Protein AF-A0A932PDM0-F1 (afdb_monomer_lite)

Secondary structure (DSSP, 8-state):
-------------------------------------HHHHHHHHTHHHH-TTS---SSS--S-------HHHHHHHHHHH-STTSTTSS-THHHHHHHHHHIIIIISHHHHHHHSPPP-------HHHHHHHHHHHHHHHSPPP---S--SEEEEEESSSS--GGGEEEEEEESS-----TTS-SSTTTS-SS--EEEEE-----SSSS--------S--

Sequence (221 aa):
MQTVRLSESVVLPWMRAATCIAVVLSSSAAAGADERTGEQIYRQMCASCHGPAGEGTEENHPDALAGDKSVAQLAEAIAETMPEDDPGTCTGDDAERVAAYIYDAFYSPAAQARNKPPRIELSRLTVRQYQNAVVDLIGSFSQPGQWGDERGLHGEYYDSRRTRRDQRVMERIDATVDFDYEAASPDPEKIGTDEFSASWEGSILAPDTGDYEFILETKNG

Foldseek 3Di:
DDDDDDDDDDDDDDDDDDDDDDPDPPPPPDPPPPDDALLRLCVVFPCVAQNSQSCGDPPHGNHRQEDDDDLVRQLVCCCACPDVVDHNPCHDPSSSRNSVCNCCRDHPPVNVCVVPPPDPDDDPDDPVRVVVVVCVVVVVVDDPPDDDPDAAWWKWKFQAQDPDPVRTQDIDGDNDDDDDQPQHDPDNVGHPSPHMDMDTDDDDDDPDDDDDDDDDDDPDD

Structure (mmCIF, N/CA/C/O backbone):
data_AF-A0A932PDM0-F1
#
_entry.id   AF-A0A932PDM0-F1
#
loop_
_atom_site.group_PDB
_atom_site.id
_atom_site.type_symbol
_atom_site.label_atom_id
_atom_site.label_alt_id
_atom_site.label_comp_id
_atom_site.label_asym_id
_atom_site.label_entity_id
_atom_site.label_seq_id
_atom_site.pdbx_PDB_ins_code
_atom_site.Cartn_x
_atom_site.Cartn_y
_atom_site.Cartn_z
_atom_site.occupancy
_atom_site.B_iso_or_equiv
_atom_site.auth_seq_id
_atom_site.auth_comp_id
_atom_site.auth_asym_id
_atom_site.auth_atom_id
_atom_site.pdbx_PDB_model_num
ATOM 1 N N . MET A 1 1 ? -100.277 7.123 -19.559 1.00 39.69 1 MET A N 1
ATOM 2 C CA . MET A 1 1 ? -101.409 6.208 -19.801 1.00 39.69 1 MET A CA 1
ATOM 3 C C . MET A 1 1 ? -100.883 4.808 -19.569 1.00 39.69 1 MET A C 1
ATOM 5 O O . MET A 1 1 ? -99.943 4.469 -20.270 1.00 39.69 1 MET A O 1
ATOM 9 N N . GLN A 1 2 ? -101.456 4.074 -18.597 1.00 45.12 2 GLN A N 1
ATOM 10 C CA . GLN A 1 2 ? -101.173 2.655 -18.288 1.00 45.12 2 GLN A CA 1
ATOM 11 C C . GLN A 1 2 ? -99.720 2.374 -17.835 1.00 45.12 2 GLN A C 1
ATOM 13 O O . GLN A 1 2 ? -98.805 3.090 -18.201 1.00 45.12 2 GLN A O 1
ATOM 18 N N . THR A 1 3 ? -99.376 1.463 -16.932 1.00 43.03 3 THR A N 1
ATOM 19 C CA . THR A 1 3 ? -99.838 0.131 -16.486 1.00 43.03 3 THR A CA 1
ATOM 20 C C . THR A 1 3 ? -98.877 -0.215 -15.316 1.00 43.03 3 THR A C 1
ATOM 22 O O . THR A 1 3 ? -97.790 0.348 -15.274 1.00 43.03 3 THR A O 1
ATOM 25 N N . VAL A 1 4 ? -99.051 -1.118 -14.354 1.00 43.09 4 VAL A N 1
ATOM 26 C CA . VAL A 1 4 ? -100.039 -2.125 -13.950 1.00 43.09 4 VAL A CA 1
ATOM 27 C C . VAL A 1 4 ? -99.547 -2.630 -12.576 1.00 43.09 4 VAL A C 1
ATOM 29 O O . VAL A 1 4 ? -98.347 -2.640 -12.309 1.00 43.09 4 VAL A O 1
ATOM 32 N N . ARG A 1 5 ? -100.483 -3.027 -11.706 1.00 60.66 5 ARG A N 1
ATOM 33 C CA . ARG A 1 5 ? -100.258 -3.732 -10.427 1.00 60.66 5 ARG A CA 1
ATOM 34 C C . ARG A 1 5 ? -99.902 -5.206 -10.644 1.00 60.66 5 ARG A C 1
ATOM 36 O O . ARG A 1 5 ? -100.541 -5.803 -11.498 1.00 60.66 5 ARG A O 1
ATOM 43 N N . LEU A 1 6 ? -99.103 -5.799 -9.747 1.00 47.16 6 LEU A N 1
ATOM 44 C CA . LEU A 1 6 ? -99.192 -7.200 -9.266 1.00 47.16 6 LEU A CA 1
ATOM 45 C C . LEU A 1 6 ? -98.614 -7.248 -7.824 1.00 47.16 6 LEU A C 1
ATOM 47 O O . LEU A 1 6 ? -97.505 -6.767 -7.615 1.00 47.16 6 LEU A O 1
ATOM 51 N N . SER A 1 7 ? -99.443 -7.431 -6.781 1.00 48.62 7 SER A N 1
ATOM 52 C CA . SER A 1 7 ? -99.746 -8.682 -6.027 1.00 48.62 7 SER A CA 1
ATOM 53 C C . SER A 1 7 ? -98.533 -9.255 -5.266 1.00 48.62 7 SER A C 1
ATOM 55 O O . SER A 1 7 ? -97.623 -9.792 -5.882 1.00 48.62 7 SER A O 1
ATOM 57 N N . GLU A 1 8 ? -98.376 -8.943 -3.974 1.00 59.06 8 GLU A N 1
ATOM 58 C CA . GLU A 1 8 ? -98.807 -9.736 -2.795 1.00 59.06 8 GLU A CA 1
ATOM 59 C C . GLU A 1 8 ? -98.076 -11.074 -2.601 1.00 59.06 8 GLU A C 1
ATOM 61 O O . GLU A 1 8 ? -98.255 -11.987 -3.396 1.00 59.06 8 GLU A O 1
ATOM 66 N N . SER A 1 9 ? -97.392 -11.228 -1.456 1.00 51.06 9 SER A N 1
ATOM 67 C CA . SER A 1 9 ? -97.513 -12.443 -0.633 1.00 51.06 9 SER A CA 1
ATOM 68 C C . SER A 1 9 ? -96.850 -12.301 0.747 1.00 51.06 9 SER A C 1
ATOM 70 O O . SER A 1 9 ? -95.630 -12.275 0.868 1.00 51.06 9 SER A O 1
ATOM 72 N N . VAL A 1 10 ? -97.724 -12.231 1.756 1.00 48.25 10 VAL A N 1
ATOM 73 C CA . VAL A 1 10 ? -97.743 -12.986 3.026 1.00 48.25 10 VAL A CA 1
ATOM 74 C C . VAL A 1 10 ? -96.485 -13.001 3.910 1.00 48.25 10 VAL A C 1
ATOM 76 O O . VAL A 1 10 ? -95.472 -13.631 3.631 1.00 48.25 10 VAL A O 1
ATOM 79 N N . VAL A 1 11 ? -96.663 -12.380 5.075 1.00 56.53 11 VAL A N 1
ATOM 80 C CA . VAL A 1 11 ? -95.814 -12.400 6.272 1.00 56.53 11 VAL A CA 1
ATOM 81 C C . VAL A 1 11 ? -96.383 -13.428 7.249 1.00 56.53 11 VAL A C 1
ATOM 83 O O . VAL A 1 11 ? -97.605 -13.481 7.343 1.00 56.53 11 VAL A O 1
ATOM 86 N N . LEU A 1 12 ? -95.540 -14.167 7.987 1.00 44.50 12 LEU A N 1
ATOM 87 C CA . LEU A 1 12 ? -95.721 -14.704 9.364 1.00 44.50 12 LEU A CA 1
ATOM 88 C C . LEU A 1 12 ? -94.672 -15.832 9.609 1.00 44.50 12 LEU A C 1
ATOM 90 O O . LEU A 1 12 ? -94.097 -16.336 8.650 1.00 44.50 12 LEU A O 1
ATOM 94 N N . PRO A 1 13 ? -94.430 -16.296 10.851 1.00 71.69 13 PRO A N 1
ATOM 95 C CA . PRO A 1 13 ? -93.664 -15.659 11.934 1.00 71.69 13 PRO A CA 1
ATOM 96 C C . PRO A 1 13 ? -92.686 -16.684 12.583 1.00 71.69 13 PRO A C 1
ATOM 98 O O . PRO A 1 13 ? -92.569 -17.789 12.080 1.00 71.69 13 PRO A O 1
ATOM 101 N N . TRP A 1 14 ? -92.010 -16.349 13.697 1.00 41.34 14 TRP A N 1
ATOM 102 C CA . TRP A 1 14 ? -91.594 -17.240 14.822 1.00 41.34 14 TRP A CA 1
ATOM 103 C C . TRP A 1 14 ? -90.444 -16.576 15.607 1.00 41.34 14 TRP A C 1
ATOM 105 O O . TRP A 1 14 ? -89.433 -16.194 15.040 1.00 41.34 14 TRP A O 1
ATOM 115 N N . MET A 1 15 ? -90.664 -16.149 16.854 1.00 45.47 15 MET A N 1
ATOM 116 C CA . MET A 1 15 ? -90.471 -16.892 18.115 1.00 45.47 15 MET A CA 1
ATOM 117 C C . MET A 1 15 ? -89.005 -17.167 18.526 1.00 45.47 15 MET A C 1
ATOM 119 O O . MET A 1 15 ? -88.361 -18.056 17.990 1.00 45.47 15 MET A O 1
ATOM 123 N N . ARG A 1 16 ? -88.646 -16.531 19.659 1.00 50.78 16 ARG A N 1
ATOM 124 C CA . ARG A 1 16 ? -87.901 -17.040 20.837 1.00 50.78 16 ARG A CA 1
ATOM 125 C C . ARG A 1 16 ? -86.393 -16.780 21.009 1.00 50.78 16 ARG A C 1
ATOM 127 O O . ARG A 1 16 ? -85.586 -16.958 20.114 1.00 50.78 16 ARG A O 1
ATOM 134 N N . ALA A 1 17 ? -86.111 -16.563 22.303 1.00 47.41 17 ALA A N 1
ATOM 135 C CA . ALA A 1 17 ? -84.908 -16.857 23.085 1.00 47.41 17 ALA A CA 1
ATOM 136 C C . ALA A 1 17 ? -83.842 -15.753 23.185 1.00 47.41 17 ALA A C 1
ATOM 138 O O . ALA A 1 17 ? -82.935 -15.639 22.372 1.00 47.41 17 ALA A O 1
ATOM 139 N N . ALA A 1 18 ? -83.931 -14.986 24.276 1.00 56.03 18 ALA A N 1
ATOM 140 C CA . ALA A 1 18 ? -82.819 -14.216 24.810 1.00 56.03 18 ALA A CA 1
ATOM 141 C C . ALA A 1 18 ? -81.873 -15.170 25.559 1.00 56.03 18 ALA A C 1
ATOM 143 O O . ALA A 1 18 ? -82.211 -15.678 26.629 1.00 56.03 18 ALA A O 1
ATOM 144 N N . THR A 1 19 ? -80.702 -15.426 24.982 1.00 48.88 19 THR A N 1
ATOM 145 C CA . THR A 1 19 ? -79.603 -16.157 25.619 1.00 48.88 19 THR A CA 1
ATOM 146 C C . THR A 1 19 ? -78.539 -15.141 26.021 1.00 48.88 19 THR A C 1
ATOM 148 O O . THR A 1 19 ? -77.859 -14.576 25.168 1.00 48.88 19 THR A O 1
ATOM 151 N N . CYS A 1 20 ? -78.408 -14.875 27.321 1.00 46.25 20 CYS A N 1
ATOM 152 C CA . CYS A 1 20 ? -77.308 -14.080 27.860 1.00 46.25 20 CYS A CA 1
ATOM 153 C C . CYS A 1 20 ? -76.015 -14.903 27.777 1.00 46.25 20 CYS A C 1
ATOM 155 O O . CYS A 1 20 ? -75.798 -15.809 28.580 1.00 46.25 20 CYS A O 1
ATOM 157 N N . ILE A 1 21 ? -75.166 -14.598 26.797 1.00 56.22 21 ILE A N 1
ATOM 158 C CA . ILE A 1 21 ? -73.804 -15.129 26.705 1.00 56.22 21 ILE A CA 1
ATOM 159 C C . ILE A 1 21 ? -72.944 -14.333 27.692 1.00 56.22 21 ILE A C 1
ATOM 161 O O . ILE A 1 21 ? -72.613 -13.175 27.450 1.00 56.22 21 ILE A O 1
ATOM 165 N N . ALA A 1 22 ? -72.608 -14.945 28.827 1.00 54.81 22 ALA A N 1
ATOM 166 C CA . ALA A 1 22 ? -71.586 -14.427 29.725 1.00 54.81 22 ALA A CA 1
ATOM 167 C C . ALA A 1 22 ? -70.212 -14.650 29.074 1.00 54.81 22 ALA A C 1
ATOM 169 O O . ALA A 1 22 ? -69.710 -15.772 29.024 1.00 54.81 22 ALA A O 1
ATOM 170 N N . VAL A 1 23 ? -69.625 -13.581 28.538 1.00 53.84 23 VAL A N 1
ATOM 171 C CA . VAL A 1 23 ? -68.245 -13.576 28.046 1.00 53.84 23 VAL A CA 1
ATOM 172 C C . VAL A 1 23 ? -67.322 -13.622 29.262 1.00 53.84 23 VAL A C 1
ATOM 174 O O . VAL A 1 23 ? -67.145 -12.626 29.960 1.00 53.84 23 VAL A O 1
ATOM 177 N N . VAL A 1 24 ? -66.750 -14.793 29.537 1.00 55.72 24 VAL A N 1
ATOM 178 C CA . VAL A 1 24 ? -65.643 -14.925 30.486 1.00 55.72 24 VAL A CA 1
ATOM 179 C C . VAL A 1 24 ? -64.398 -14.383 29.788 1.00 55.72 24 VAL A C 1
ATOM 181 O O . VAL A 1 24 ? -63.802 -15.048 28.944 1.00 55.72 24 VAL A O 1
ATOM 184 N N . LEU A 1 25 ? -64.034 -13.140 30.102 1.00 52.06 25 LEU A N 1
ATOM 185 C CA . LEU A 1 25 ? -62.733 -12.571 29.764 1.00 52.06 25 LEU A CA 1
ATOM 186 C C . LEU A 1 25 ? -61.674 -13.281 30.615 1.00 52.06 25 LEU A C 1
ATOM 188 O O . LEU A 1 25 ? -61.388 -12.883 31.742 1.00 52.06 25 LEU A O 1
ATOM 192 N N . SER A 1 26 ? -61.111 -14.363 30.082 1.00 52.16 26 SER A N 1
ATOM 193 C CA . SER A 1 26 ? -59.860 -14.924 30.585 1.00 52.16 26 SER A CA 1
ATOM 194 C C . SER A 1 26 ? -58.732 -13.946 30.268 1.00 52.16 26 SER A C 1
ATOM 196 O O . SER A 1 26 ? -58.117 -14.001 29.207 1.00 52.16 26 SER A O 1
ATOM 198 N N . SER A 1 27 ? -58.473 -13.030 31.198 1.00 51.25 27 SER A N 1
ATOM 199 C CA . SER A 1 27 ? -57.242 -12.248 31.225 1.00 51.25 27 SER A CA 1
ATOM 200 C C . SER A 1 27 ? -56.084 -13.177 31.577 1.00 51.25 27 SER A C 1
ATOM 202 O O . SER A 1 27 ? -55.748 -13.361 32.745 1.00 51.25 27 SER A O 1
ATOM 204 N N . SER A 1 28 ? -55.464 -13.774 30.562 1.00 53.00 28 SER A N 1
ATOM 205 C CA . SER A 1 28 ? -54.098 -14.275 30.680 1.00 53.00 28 SER A CA 1
ATOM 206 C C . SER A 1 28 ? -53.177 -13.065 30.796 1.00 53.00 28 SER A C 1
ATOM 208 O O . SER A 1 28 ? -52.685 -12.542 29.800 1.00 53.00 28 SER A O 1
ATOM 210 N N . ALA A 1 29 ? -52.980 -12.585 32.024 1.00 48.09 29 ALA A N 1
ATOM 211 C CA . ALA A 1 29 ? -51.849 -11.733 32.338 1.00 48.09 29 ALA A CA 1
ATOM 212 C C . ALA A 1 29 ? -50.588 -12.578 32.124 1.00 48.09 29 ALA A C 1
ATOM 214 O O . ALA A 1 29 ? -50.249 -13.427 32.948 1.00 48.09 29 ALA A O 1
ATOM 215 N N . ALA A 1 30 ? -49.942 -12.400 30.973 1.00 47.59 30 ALA A N 1
ATOM 216 C CA . ALA A 1 30 ? -48.573 -12.840 30.791 1.00 47.59 30 ALA A CA 1
ATOM 217 C C . ALA A 1 30 ? -47.737 -12.145 31.870 1.00 47.59 30 ALA A C 1
ATOM 219 O O . ALA A 1 30 ? -47.734 -10.917 31.968 1.00 47.59 30 ALA A O 1
ATOM 220 N N . ALA A 1 31 ? -47.081 -12.939 32.709 1.00 44.72 31 ALA A N 1
ATOM 221 C CA . ALA A 1 31 ? -46.091 -12.469 33.658 1.00 44.72 31 ALA A CA 1
ATOM 222 C C . ALA A 1 31 ? -44.857 -11.979 32.884 1.00 44.72 31 ALA A C 1
ATOM 224 O O . ALA A 1 31 ? -43.869 -12.688 32.765 1.00 44.72 31 ALA A O 1
ATOM 225 N N . GLY A 1 32 ? -44.938 -10.782 32.306 1.00 46.62 32 GLY A N 1
ATOM 226 C CA . GLY A 1 32 ? -43.770 -9.995 31.935 1.00 46.62 32 GLY A CA 1
ATOM 227 C C . GLY A 1 32 ? -43.372 -9.174 33.151 1.00 46.62 32 GLY A C 1
ATOM 228 O O . GLY A 1 32 ? -43.779 -8.021 33.274 1.00 46.62 32 GLY A O 1
ATOM 229 N N . ALA A 1 33 ? -42.672 -9.792 34.100 1.00 49.34 33 ALA A N 1
ATOM 230 C CA . ALA A 1 33 ? -41.973 -9.033 35.124 1.00 49.34 33 ALA A CA 1
ATOM 231 C C . ALA A 1 33 ? -40.788 -8.347 34.433 1.00 49.34 33 ALA A C 1
ATOM 233 O O . ALA A 1 33 ? -39.808 -9.012 34.135 1.00 49.34 33 ALA A O 1
ATOM 234 N N . ASP A 1 34 ? -40.967 -7.067 34.098 1.00 58.88 34 ASP A N 1
ATOM 235 C CA . ASP A 1 34 ? -39.943 -6.050 33.805 1.00 58.88 34 ASP A CA 1
ATOM 236 C C . ASP A 1 34 ? -38.547 -6.600 33.446 1.00 58.88 34 ASP A C 1
ATOM 238 O O . ASP A 1 34 ? -37.601 -6.561 34.234 1.00 58.88 34 ASP A O 1
ATOM 242 N N . GLU A 1 35 ? -38.437 -7.190 32.257 1.00 76.81 35 GLU A N 1
ATOM 243 C CA . GLU A 1 35 ? -37.218 -7.850 31.800 1.00 76.81 35 GLU A CA 1
ATOM 244 C C . GLU A 1 35 ? -36.267 -6.778 31.250 1.00 76.81 35 GLU A C 1
ATOM 246 O O . GLU A 1 35 ? -36.399 -6.310 30.116 1.00 76.81 35 GLU A O 1
ATOM 251 N N . ARG A 1 36 ? -35.356 -6.308 32.107 1.00 88.81 36 ARG A N 1
ATOM 252 C CA . ARG A 1 36 ? -34.414 -5.227 31.786 1.00 88.81 36 ARG A CA 1
ATOM 253 C C . ARG A 1 36 ? -33.527 -5.621 30.604 1.00 88.81 36 ARG A C 1
ATOM 255 O O . ARG A 1 36 ? -33.008 -6.734 30.536 1.00 88.81 36 ARG A O 1
ATOM 262 N N . THR A 1 37 ? -33.298 -4.690 29.682 1.00 95.88 37 THR A N 1
ATOM 263 C CA . THR A 1 37 ? -32.343 -4.906 28.586 1.00 95.88 37 THR A CA 1
ATOM 264 C C . THR A 1 37 ? -30.904 -4.890 29.108 1.00 95.88 37 THR A C 1
ATOM 266 O O . THR A 1 37 ? -30.609 -4.262 30.125 1.00 95.88 37 THR A O 1
ATOM 269 N N . GLY A 1 38 ? -29.971 -5.510 28.377 1.00 95.69 38 GLY A N 1
ATOM 270 C CA . GLY A 1 38 ? -28.545 -5.478 28.728 1.00 95.69 38 GLY A CA 1
ATOM 271 C C . GLY A 1 38 ? -27.983 -4.058 28.860 1.00 95.69 38 GLY A C 1
ATOM 272 O O . GLY A 1 38 ? -27.219 -3.775 29.776 1.00 95.69 38 GLY A O 1
ATOM 273 N N . GLU A 1 39 ? -28.433 -3.134 28.008 1.00 96.75 39 GLU A N 1
ATOM 274 C CA . GLU A 1 39 ? -28.067 -1.717 28.100 1.00 96.75 39 GLU A CA 1
ATOM 275 C C . GLU A 1 39 ? -28.596 -1.059 29.384 1.00 96.75 39 GLU A C 1
ATOM 277 O O . GLU A 1 39 ? -27.889 -0.281 30.026 1.00 96.75 39 GLU A O 1
ATOM 282 N N . GLN A 1 40 ? -29.836 -1.363 29.780 1.00 96.50 40 GLN A N 1
ATOM 283 C CA . GLN A 1 40 ? -30.416 -0.841 31.019 1.00 96.50 40 GLN A CA 1
ATOM 284 C C . GLN A 1 40 ? -29.670 -1.368 32.245 1.00 96.50 40 GLN A C 1
ATOM 286 O O . GLN A 1 40 ? -29.362 -0.580 33.138 1.00 96.50 40 GLN A O 1
ATOM 291 N N . ILE A 1 41 ? -29.341 -2.663 32.261 1.00 95.69 41 ILE A N 1
ATOM 292 C CA . ILE A 1 41 ? -28.537 -3.286 33.319 1.00 95.69 41 ILE A CA 1
ATOM 293 C C . ILE A 1 41 ? -27.164 -2.607 33.387 1.00 95.69 41 ILE A C 1
ATOM 295 O O . ILE A 1 41 ? -26.767 -2.141 34.454 1.00 95.69 41 ILE A O 1
ATOM 299 N N . TYR A 1 42 ? -26.487 -2.437 32.246 1.00 96.56 42 TYR A N 1
ATOM 300 C CA . TYR A 1 42 ? -25.181 -1.780 32.183 1.00 96.56 42 TYR A CA 1
ATOM 301 C C . TYR A 1 42 ? -25.213 -0.356 32.751 1.00 96.56 42 TYR A C 1
ATOM 303 O O . TYR A 1 42 ? -24.391 0.008 33.591 1.00 96.56 42 TYR A O 1
ATOM 311 N N . ARG A 1 43 ? -26.188 0.459 32.331 1.00 95.75 43 ARG A N 1
ATOM 312 C CA . ARG A 1 43 ? -26.329 1.846 32.805 1.00 95.75 43 ARG A CA 1
ATOM 313 C C . ARG A 1 43 ? -26.627 1.935 34.302 1.00 95.75 43 ARG A C 1
ATOM 315 O O . ARG A 1 43 ? -26.219 2.906 34.927 1.00 95.75 43 ARG A O 1
ATOM 322 N N . GLN A 1 44 ? -27.354 0.964 34.854 1.00 93.44 44 GLN A N 1
ATOM 323 C CA . GLN A 1 44 ? -27.746 0.956 36.265 1.00 93.44 44 GLN A CA 1
ATOM 324 C C . GLN A 1 44 ? -26.649 0.413 37.185 1.00 93.44 44 GLN A C 1
ATOM 326 O O . GLN A 1 44 ? -26.528 0.896 38.305 1.00 93.44 44 GLN A O 1
ATOM 331 N N . MET A 1 45 ? -25.887 -0.589 36.734 1.00 92.62 45 MET A N 1
ATOM 332 C CA . MET A 1 45 ? -25.015 -1.385 37.609 1.00 92.62 45 MET A CA 1
ATOM 333 C C . MET A 1 45 ? -23.525 -1.325 37.249 1.00 92.62 45 MET A C 1
ATOM 335 O O . MET A 1 45 ? -22.700 -1.675 38.084 1.00 92.62 45 MET A O 1
ATOM 339 N N . CYS A 1 46 ? -23.159 -0.914 36.031 1.00 94.06 46 CYS A N 1
ATOM 340 C CA . CYS A 1 46 ? -21.781 -1.040 35.529 1.00 94.06 46 CYS A CA 1
ATOM 341 C C . CYS A 1 46 ? -21.147 0.307 35.147 1.00 94.06 46 CYS A C 1
ATOM 343 O O . CYS A 1 46 ? -19.959 0.533 35.380 1.00 94.06 46 CYS A O 1
ATOM 345 N N . ALA A 1 47 ? -21.930 1.209 34.550 1.00 94.31 47 ALA A N 1
ATOM 346 C CA . ALA A 1 47 ? -21.424 2.422 33.905 1.00 94.31 47 ALA A CA 1
ATOM 347 C C . ALA A 1 47 ? -20.744 3.417 34.861 1.00 94.31 47 ALA A C 1
ATOM 349 O O . ALA A 1 47 ? -19.900 4.193 34.417 1.00 94.31 47 ALA A O 1
ATOM 350 N N . SER A 1 48 ? -21.077 3.404 36.156 1.00 91.88 48 SER A N 1
ATOM 351 C CA . SER A 1 48 ? -20.433 4.269 37.155 1.00 91.88 48 SER A CA 1
ATOM 352 C C . SER A 1 48 ? -18.951 3.952 37.343 1.00 91.88 48 SER A C 1
ATOM 354 O O . SER A 1 48 ? -18.172 4.860 37.609 1.00 91.88 48 SER A O 1
ATOM 356 N N . CYS A 1 49 ? -18.563 2.683 37.184 1.00 92.62 49 CYS A N 1
ATOM 357 C CA . CYS A 1 49 ? -17.189 2.223 37.372 1.00 92.62 49 CYS A CA 1
ATOM 358 C C . CYS A 1 49 ? -16.452 2.042 36.037 1.00 92.62 49 CYS A C 1
ATOM 360 O O . CYS A 1 49 ? -15.274 2.378 35.941 1.00 92.62 49 CYS A O 1
ATOM 362 N N . HIS A 1 50 ? -17.142 1.566 34.994 1.00 93.81 50 HIS A N 1
ATOM 363 C CA . HIS A 1 50 ? -16.538 1.256 33.689 1.00 93.81 50 HIS A CA 1
ATOM 364 C C . HIS A 1 50 ? -16.725 2.340 32.617 1.00 93.81 50 HIS A C 1
ATOM 366 O O . HIS A 1 50 ? -16.211 2.199 31.509 1.00 93.81 50 HIS A O 1
ATOM 372 N N . GLY A 1 51 ? -17.456 3.413 32.919 1.00 93.75 51 GLY A N 1
ATOM 373 C CA . GLY A 1 51 ? -17.804 4.455 31.955 1.00 93.75 51 GLY A CA 1
ATOM 374 C C . GLY A 1 51 ? -19.035 4.099 31.103 1.00 93.75 51 GLY A C 1
ATOM 375 O O . GLY A 1 51 ? -19.402 2.925 30.976 1.00 93.75 51 GLY A O 1
ATOM 376 N N . PRO A 1 52 ? -19.726 5.095 30.522 1.00 93.75 52 PRO A N 1
ATOM 377 C CA . PRO A 1 52 ? -20.968 4.894 29.768 1.00 93.75 52 PRO A CA 1
ATOM 378 C C . PRO A 1 52 ? -20.820 4.016 28.514 1.00 93.75 52 PRO A C 1
ATOM 380 O O . PRO A 1 52 ? -21.794 3.380 28.110 1.00 93.75 52 PRO A O 1
ATOM 383 N N . ALA A 1 53 ? -19.631 3.960 27.920 1.00 92.38 53 ALA A N 1
ATOM 384 C CA . ALA A 1 53 ? -19.287 3.168 26.743 1.00 92.38 53 ALA A CA 1
ATOM 385 C C . ALA A 1 53 ? -18.153 2.160 27.016 1.00 92.38 53 ALA A C 1
ATOM 387 O O . ALA A 1 53 ? -17.501 1.702 26.077 1.00 92.38 53 ALA A O 1
ATOM 388 N N . GLY A 1 54 ? -17.907 1.823 28.286 1.00 93.88 54 GLY A N 1
ATOM 389 C CA . GLY A 1 54 ? -16.847 0.894 28.673 1.00 93.88 54 GLY A CA 1
ATOM 390 C C . GLY A 1 54 ? -15.444 1.462 28.468 1.00 93.88 54 GLY A C 1
ATOM 391 O O . GLY A 1 54 ? -14.504 0.695 28.305 1.00 93.88 54 GLY A O 1
ATOM 392 N N . GLU A 1 55 ? -15.289 2.784 28.411 1.00 92.75 55 GLU A N 1
ATOM 393 C CA . GLU A 1 55 ? -14.011 3.462 28.185 1.00 92.75 55 GLU A CA 1
ATOM 394 C C . GLU A 1 55 ? -13.087 3.484 29.413 1.00 92.75 55 GLU A C 1
ATOM 396 O O . GLU A 1 55 ? -11.917 3.837 29.272 1.00 92.75 55 GLU A O 1
ATOM 401 N N . GLY A 1 56 ? -13.600 3.085 30.579 1.00 91.56 56 GLY A N 1
ATOM 402 C CA . GLY A 1 56 ? -12.922 3.195 31.864 1.00 91.56 56 GLY A CA 1
ATOM 403 C C . GLY A 1 56 ? -13.169 4.538 32.565 1.00 91.56 56 GLY A C 1
ATOM 404 O O . GLY A 1 56 ? -13.716 5.483 31.998 1.00 91.56 56 GLY A O 1
ATOM 405 N N . THR A 1 57 ? -12.788 4.624 33.835 1.00 89.06 57 THR A N 1
ATOM 406 C CA . THR A 1 57 ? -12.854 5.826 34.678 1.00 89.06 57 THR A CA 1
ATOM 407 C C . THR A 1 57 ? -11.525 6.029 35.402 1.00 89.06 57 THR A C 1
ATOM 409 O O . THR A 1 57 ? -10.884 5.063 35.800 1.00 89.06 57 THR A O 1
ATOM 412 N N . GLU A 1 58 ? -11.096 7.280 35.601 1.00 84.19 58 GLU A N 1
ATOM 413 C CA . GLU A 1 58 ? -9.805 7.569 36.256 1.00 84.19 58 GLU A CA 1
ATOM 414 C C . GLU A 1 58 ? -9.738 7.075 37.711 1.00 84.19 58 GLU A C 1
ATOM 416 O O . GLU A 1 58 ? -8.656 6.758 38.200 1.00 84.19 58 GLU A O 1
ATOM 421 N N . GLU A 1 59 ? -10.880 7.022 38.401 1.00 75.00 59 GLU A N 1
ATOM 422 C CA . GLU A 1 59 ? -10.941 6.764 39.844 1.00 75.00 59 GLU A CA 1
ATOM 423 C C . GLU A 1 59 ? -11.034 5.274 40.202 1.00 75.00 59 GLU A C 1
ATOM 425 O O . GLU A 1 59 ? -10.466 4.877 41.218 1.00 75.00 59 GLU A O 1
ATOM 430 N N . ASN A 1 60 ? -11.690 4.448 39.375 1.00 74.69 60 ASN A N 1
ATOM 431 C CA . ASN A 1 60 ? -11.929 3.034 39.693 1.00 74.69 60 ASN A CA 1
ATOM 432 C C . ASN A 1 60 ? -11.222 2.097 38.706 1.00 74.69 60 ASN A C 1
ATOM 434 O O . ASN A 1 60 ? -10.330 1.342 39.088 1.00 74.69 60 ASN A O 1
ATOM 438 N N . HIS A 1 61 ? -11.603 2.158 37.427 1.00 82.81 61 HIS A N 1
ATOM 439 C CA . HIS A 1 61 ? -11.130 1.230 36.393 1.00 82.81 61 HIS A CA 1
ATOM 440 C C . HIS A 1 61 ? -10.651 2.013 35.168 1.00 82.81 61 HIS A C 1
ATOM 442 O O . HIS A 1 61 ? -11.458 2.249 34.272 1.00 82.81 61 HIS A O 1
ATOM 448 N N . PRO A 1 62 ? -9.374 2.438 35.104 1.00 87.75 62 PRO A N 1
ATOM 449 C CA . PRO A 1 62 ? -8.891 3.354 34.062 1.00 87.75 62 PRO A CA 1
ATOM 450 C C . PRO A 1 62 ? -8.792 2.717 32.675 1.00 87.75 62 PRO A C 1
ATOM 452 O O . PRO A 1 62 ? -8.720 3.429 31.674 1.00 87.75 62 PRO A O 1
ATOM 455 N N . ASP A 1 63 ? -8.783 1.387 32.608 1.00 90.25 63 ASP A N 1
ATOM 456 C CA . ASP A 1 63 ? -8.695 0.650 31.358 1.00 90.25 63 ASP A CA 1
ATOM 457 C C . ASP A 1 63 ? -10.079 0.433 30.738 1.00 90.25 63 ASP A C 1
ATOM 459 O O . ASP A 1 63 ? -11.050 0.083 31.413 1.00 90.25 63 ASP A O 1
ATOM 463 N N . ALA A 1 64 ? -10.148 0.582 29.415 1.00 92.31 64 ALA A N 1
ATOM 464 C CA . ALA A 1 64 ? -11.354 0.274 28.665 1.00 92.31 64 ALA A CA 1
ATOM 465 C C . ALA A 1 64 ? -11.673 -1.229 28.722 1.00 92.31 64 ALA A C 1
ATOM 467 O O . ALA A 1 64 ? -10.784 -2.080 28.627 1.00 92.31 64 ALA A O 1
ATOM 468 N N . LEU A 1 65 ? -12.962 -1.558 28.792 1.00 93.31 65 LEU A N 1
ATOM 469 C CA . LEU A 1 65 ? -13.472 -2.918 28.699 1.00 93.31 65 LEU A CA 1
ATOM 470 C C . LEU A 1 65 ? -13.217 -3.474 27.296 1.00 93.31 65 LEU A C 1
ATOM 472 O O . LEU A 1 65 ? -14.008 -3.283 26.375 1.00 93.31 65 LEU A O 1
ATOM 476 N N . ALA A 1 66 ? -12.107 -4.191 27.151 1.00 92.12 66 ALA A N 1
ATOM 477 C CA . ALA A 1 66 ? -11.661 -4.788 25.903 1.00 92.12 66 ALA A CA 1
ATOM 478 C C . ALA A 1 66 ? -11.093 -6.191 26.146 1.00 92.12 66 ALA A C 1
ATOM 480 O O . ALA A 1 66 ? -10.415 -6.442 27.142 1.00 92.12 66 ALA A O 1
ATOM 481 N N . GLY A 1 67 ? -11.346 -7.115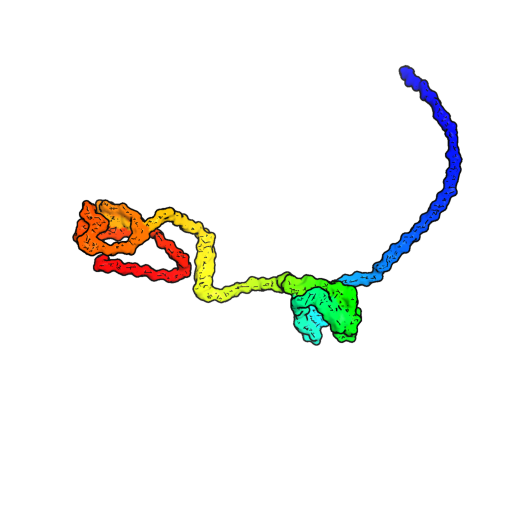 25.219 1.00 89.69 67 GLY A N 1
ATOM 482 C CA . GLY A 1 67 ? -10.761 -8.451 25.273 1.00 89.69 67 GLY A CA 1
ATOM 483 C C . GLY A 1 67 ? -11.344 -9.408 24.241 1.00 89.69 67 GLY A C 1
ATOM 484 O O . GLY A 1 67 ? -11.934 -8.997 23.242 1.00 89.69 67 GLY A O 1
ATOM 485 N N . ASP A 1 68 ? -11.138 -10.698 24.483 1.00 89.19 68 ASP A N 1
ATOM 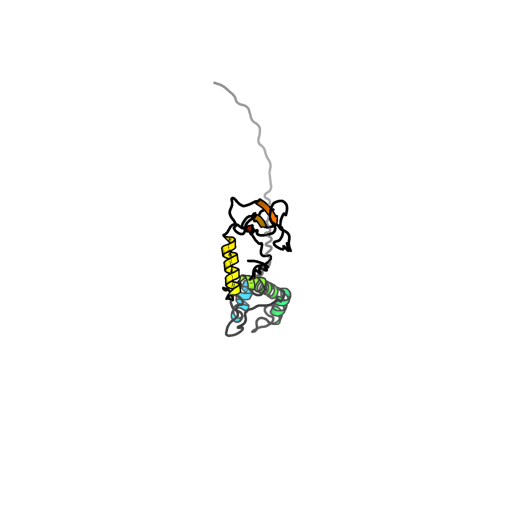486 C CA . ASP A 1 68 ? -11.419 -11.796 23.557 1.00 89.19 68 ASP A CA 1
ATOM 487 C C . ASP A 1 68 ? -12.356 -12.873 24.132 1.00 89.19 68 ASP A C 1
ATOM 489 O O . ASP A 1 68 ? -12.648 -13.858 23.449 1.00 89.19 68 ASP A O 1
ATOM 493 N N . LYS A 1 69 ? -12.878 -12.691 25.356 1.00 94.31 69 LYS A N 1
ATOM 494 C CA . LYS A 1 69 ? -13.867 -13.609 25.941 1.00 94.31 69 LYS A CA 1
ATOM 495 C C . LYS A 1 69 ? -15.111 -13.685 25.060 1.00 94.31 69 LYS A C 1
ATOM 497 O O . LYS A 1 69 ? -15.614 -12.672 24.578 1.00 94.31 69 LYS A O 1
ATOM 502 N N . SER A 1 70 ? -15.650 -14.889 24.898 1.00 96.69 70 SER A N 1
ATOM 503 C CA . SER A 1 70 ? -16.987 -15.070 24.322 1.00 96.69 70 SER A CA 1
ATOM 504 C C . SER A 1 70 ? -18.067 -14.481 25.235 1.00 96.69 70 SER A C 1
ATOM 506 O O . SER A 1 70 ? -17.847 -14.316 26.434 1.00 96.69 70 SER A O 1
ATOM 508 N N . VAL A 1 71 ? -19.262 -14.229 24.691 1.00 97.44 71 VAL A N 1
ATOM 509 C CA . VAL A 1 71 ? -20.416 -13.739 25.471 1.00 97.44 71 VAL A CA 1
ATOM 510 C C . VAL A 1 71 ? -20.700 -14.631 26.685 1.00 97.44 71 VAL A C 1
ATOM 512 O O . VAL A 1 71 ? -20.898 -14.113 27.775 1.00 97.44 71 VAL A O 1
ATOM 515 N N . ALA A 1 72 ? -20.643 -15.958 26.530 1.00 97.25 72 ALA A N 1
ATOM 516 C CA . ALA A 1 72 ? -20.878 -16.897 27.629 1.00 97.25 72 ALA A CA 1
ATOM 517 C C . ALA A 1 72 ? -19.811 -16.791 28.733 1.00 97.25 72 ALA A C 1
ATOM 519 O O . ALA A 1 72 ? -20.142 -16.715 29.910 1.00 97.25 72 ALA A O 1
ATOM 520 N N . GLN A 1 73 ? -18.531 -16.716 28.355 1.00 97.50 73 GLN A N 1
ATOM 521 C CA . GLN A 1 73 ? -17.433 -16.543 29.317 1.00 97.50 73 GLN A CA 1
ATOM 522 C C . GLN A 1 73 ? -17.466 -15.173 29.998 1.00 97.50 73 GLN A C 1
ATOM 524 O O . GLN A 1 73 ? -17.009 -15.026 31.130 1.00 97.50 73 GLN A O 1
ATOM 529 N N . LEU A 1 74 ? -17.947 -14.151 29.290 1.00 96.81 74 LEU A N 1
ATOM 530 C CA . LEU A 1 74 ? -18.141 -12.824 29.848 1.00 96.81 74 LEU A CA 1
ATOM 531 C C . LEU A 1 74 ? -19.313 -12.820 30.839 1.00 96.81 74 LEU A C 1
ATOM 533 O O . LEU A 1 74 ? -19.167 -12.268 31.921 1.00 96.81 74 LEU A O 1
ATOM 537 N N . ALA A 1 75 ? -20.424 -13.484 30.514 1.00 97.62 75 ALA A N 1
ATOM 538 C CA . ALA A 1 75 ? -21.568 -13.639 31.411 1.00 97.62 75 ALA A CA 1
ATOM 539 C C . ALA A 1 75 ? -21.192 -14.386 32.699 1.00 97.62 75 ALA A C 1
ATOM 541 O O . ALA A 1 75 ? -21.551 -13.936 33.781 1.00 97.62 75 ALA A O 1
ATOM 542 N N . GLU A 1 76 ? -20.417 -15.469 32.600 1.00 96.81 76 GLU A N 1
ATOM 543 C CA . GLU A 1 76 ? -19.897 -16.202 33.763 1.00 96.81 76 GLU A CA 1
ATOM 544 C C . GLU A 1 76 ? -19.025 -15.300 34.647 1.00 96.81 76 GLU A C 1
ATOM 546 O O . GLU A 1 76 ? -19.262 -15.187 35.847 1.00 96.81 76 GLU A O 1
ATOM 551 N N . ALA A 1 77 ? -18.086 -14.561 34.047 1.00 94.88 77 ALA A N 1
ATOM 552 C CA . ALA A 1 77 ? -17.239 -13.630 34.790 1.00 94.88 77 ALA A CA 1
ATOM 553 C C . ALA A 1 77 ? -18.050 -12.516 35.479 1.00 94.88 77 ALA A C 1
ATOM 555 O O . ALA A 1 77 ? -17.758 -12.154 36.620 1.00 94.88 77 ALA A O 1
ATOM 556 N N . ILE A 1 78 ? -19.072 -11.981 34.805 1.00 95.62 78 ILE A N 1
ATOM 557 C CA . ILE A 1 78 ? -19.972 -10.962 35.363 1.00 95.62 78 ILE A CA 1
ATOM 558 C C . ILE A 1 78 ? -20.769 -11.543 36.532 1.00 95.62 78 ILE A C 1
ATOM 560 O O . ILE A 1 78 ? -20.811 -10.926 37.592 1.00 95.62 78 ILE A O 1
ATOM 564 N N . ALA A 1 79 ? -21.325 -12.743 36.372 1.00 95.44 79 ALA A N 1
ATOM 565 C CA . ALA A 1 79 ? -22.086 -13.426 37.411 1.00 95.44 79 ALA A CA 1
ATOM 566 C C . ALA A 1 79 ? -21.269 -13.690 38.681 1.00 95.44 79 ALA A C 1
ATOM 568 O O . ALA A 1 79 ? -21.813 -13.630 39.782 1.00 95.44 79 ALA A O 1
ATOM 569 N N . GLU A 1 80 ? -19.974 -13.968 38.543 1.00 94.06 80 GLU A N 1
ATOM 570 C CA . GLU A 1 80 ? -19.103 -14.262 39.680 1.00 94.06 80 GLU A CA 1
ATOM 571 C C . GLU A 1 80 ? -18.558 -13.014 40.374 1.00 94.06 80 GLU A C 1
ATOM 573 O O . GLU A 1 80 ? -18.400 -13.009 41.595 1.00 94.06 80 GLU A O 1
ATOM 578 N N . THR A 1 81 ? 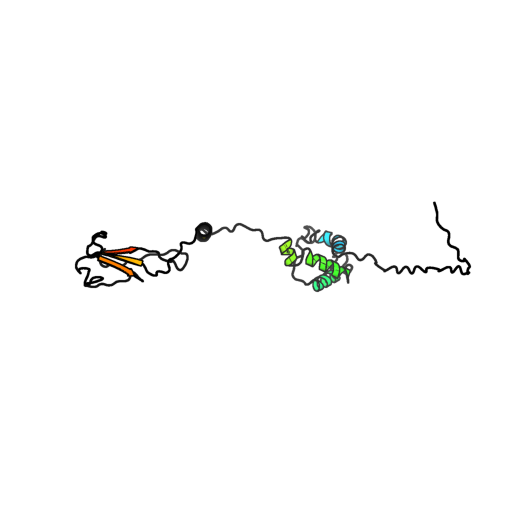-18.223 -11.973 39.609 1.00 92.19 81 THR A N 1
ATOM 579 C CA . THR A 1 81 ? -17.392 -10.873 40.124 1.00 92.19 81 THR A CA 1
ATOM 580 C C . THR A 1 81 ? -18.104 -9.534 40.210 1.00 92.19 81 THR A C 1
ATOM 582 O O . THR A 1 81 ? -17.608 -8.651 40.903 1.00 92.19 81 THR A O 1
ATOM 585 N N . MET A 1 82 ? -19.248 -9.369 39.540 1.00 93.00 82 MET A N 1
ATOM 586 C CA . MET A 1 82 ? -19.888 -8.066 39.387 1.00 93.00 82 MET A CA 1
ATOM 587 C C . MET A 1 82 ? -21.267 -7.984 40.051 1.00 93.00 82 MET A C 1
ATOM 589 O O . MET A 1 82 ? -22.036 -8.954 40.033 1.00 93.00 82 MET A O 1
ATOM 593 N N . PRO A 1 83 ? -21.628 -6.788 40.557 1.00 91.44 83 PRO A N 1
ATOM 594 C CA . PRO A 1 83 ? -20.797 -5.583 40.731 1.00 91.44 83 PRO A CA 1
ATOM 595 C C . PRO A 1 83 ? -19.729 -5.725 41.829 1.00 91.44 83 PRO A C 1
ATOM 597 O O . PRO A 1 83 ? -19.886 -6.532 42.734 1.00 91.44 83 PRO A O 1
ATOM 600 N N . GLU A 1 84 ? -18.674 -4.907 41.777 1.00 85.50 84 GLU A N 1
ATOM 601 C CA . GLU A 1 84 ? -17.574 -4.927 42.763 1.00 85.50 84 GLU A CA 1
ATOM 602 C C . GLU A 1 84 ? -18.056 -4.715 44.211 1.00 85.50 84 GLU A C 1
ATOM 604 O O . GLU A 1 84 ? -17.581 -5.387 45.125 1.00 85.50 84 GLU A O 1
ATOM 609 N N . ASP A 1 85 ? -19.040 -3.832 44.410 1.00 84.69 85 ASP A N 1
ATOM 610 C CA . ASP A 1 85 ? -19.613 -3.535 45.729 1.00 84.69 85 ASP A CA 1
ATOM 611 C C . ASP A 1 85 ? -20.525 -4.653 46.270 1.00 84.69 85 ASP A C 1
ATOM 613 O O . ASP A 1 85 ? -20.714 -4.756 47.483 1.00 84.69 85 ASP A O 1
ATOM 617 N N . ASP A 1 86 ? -21.111 -5.475 45.389 1.00 86.31 86 ASP A N 1
ATOM 618 C CA . ASP A 1 86 ? -22.040 -6.554 45.762 1.00 86.31 86 ASP A CA 1
ATOM 619 C C . ASP A 1 86 ? -22.009 -7.729 44.756 1.00 86.31 86 ASP A C 1
ATOM 621 O O . ASP A 1 86 ? -22.937 -7.895 43.946 1.00 86.31 86 ASP A O 1
ATOM 625 N N . PRO A 1 87 ? -20.928 -8.539 44.757 1.00 86.94 87 PRO A N 1
ATOM 626 C CA . PRO A 1 87 ? -20.736 -9.600 43.773 1.00 86.94 87 PRO A CA 1
ATOM 627 C C . PRO A 1 87 ? -21.839 -10.662 43.826 1.00 86.94 87 PRO A C 1
ATOM 629 O O . PRO A 1 87 ? -22.269 -11.090 44.897 1.00 86.94 87 PRO A O 1
ATOM 632 N N . GLY A 1 88 ? -22.272 -11.137 42.656 1.00 80.19 88 GLY A N 1
ATOM 633 C CA . GLY A 1 88 ? -23.315 -12.164 42.547 1.00 80.19 88 GLY A CA 1
ATOM 634 C C . GLY A 1 88 ? -24.745 -11.618 42.482 1.00 80.19 88 GLY A C 1
ATOM 635 O O . GLY A 1 88 ? -25.701 -12.396 42.458 1.00 80.19 88 GLY A O 1
ATOM 636 N N . THR A 1 89 ? -24.921 -10.297 42.400 1.00 88.19 89 THR A N 1
ATOM 637 C CA . THR A 1 89 ? -26.242 -9.679 42.184 1.00 88.19 89 THR A CA 1
ATOM 638 C C . THR A 1 89 ? -26.629 -9.536 40.713 1.00 88.19 89 THR A C 1
ATOM 640 O O . THR A 1 89 ? -27.819 -9.472 40.406 1.00 88.19 89 THR A O 1
ATOM 643 N N . CYS A 1 90 ? -25.663 -9.538 39.788 1.00 89.94 90 CYS A N 1
ATOM 644 C CA . CYS A 1 90 ? -25.912 -9.595 38.346 1.00 89.94 90 CYS A CA 1
ATOM 645 C C . CYS A 1 90 ? -25.690 -11.027 37.841 1.00 89.94 90 CYS A C 1
ATOM 647 O O . CYS A 1 90 ? -24.617 -11.341 37.343 1.00 89.94 90 CYS A O 1
ATOM 649 N N . THR A 1 91 ? -26.669 -11.918 38.019 1.00 93.38 91 THR A N 1
ATOM 650 C CA . THR A 1 91 ? -26.538 -13.358 37.710 1.00 93.38 91 THR A CA 1
ATOM 651 C C . THR A 1 91 ? -27.625 -13.858 36.761 1.00 93.38 91 THR A C 1
ATOM 653 O O . THR A 1 91 ? -28.604 -13.163 36.484 1.00 93.38 91 THR A O 1
ATOM 656 N N . GLY A 1 92 ? -27.443 -15.078 36.241 1.00 92.12 92 GLY A N 1
ATOM 657 C CA . GLY A 1 92 ? -28.391 -15.715 35.326 1.00 92.12 92 GLY A CA 1
ATOM 658 C C . GLY A 1 92 ? -28.635 -14.866 34.082 1.00 92.12 92 GLY A C 1
ATOM 659 O O . GLY A 1 92 ? -27.699 -14.301 33.515 1.00 92.12 92 GLY A O 1
ATOM 660 N N . ASP A 1 93 ? -29.899 -14.736 33.691 1.00 93.94 93 ASP A N 1
ATOM 661 C CA . ASP A 1 93 ? -30.266 -14.030 32.469 1.00 93.94 93 ASP A CA 1
ATOM 662 C C . ASP A 1 93 ? -29.805 -12.557 32.438 1.00 93.94 93 ASP A C 1
ATOM 664 O O . ASP A 1 93 ? -29.534 -12.017 31.367 1.00 93.94 93 ASP A O 1
ATOM 668 N N . ASP A 1 94 ? -29.695 -11.883 33.589 1.00 94.12 94 ASP A N 1
ATOM 669 C CA . ASP A 1 94 ? -29.219 -10.495 33.631 1.00 94.12 94 ASP A CA 1
ATOM 670 C C . ASP A 1 94 ? -27.739 -10.404 33.242 1.00 94.12 94 ASP A C 1
ATOM 672 O O . ASP A 1 94 ? -27.365 -9.524 32.459 1.00 94.12 94 ASP A O 1
ATOM 676 N N . ALA A 1 95 ? -26.926 -11.362 33.704 1.00 95.94 95 ALA A N 1
ATOM 677 C CA . ALA A 1 95 ? -25.522 -11.489 33.319 1.00 95.94 95 ALA A CA 1
ATOM 678 C C . ALA A 1 95 ? -25.380 -11.773 31.817 1.00 95.94 95 ALA A C 1
ATOM 680 O O . ALA A 1 95 ? -24.535 -11.179 31.148 1.00 95.94 95 ALA A O 1
ATOM 681 N N . GLU A 1 96 ? -26.236 -12.636 31.263 1.00 97.06 96 GLU A N 1
ATOM 682 C CA . GLU A 1 96 ? -26.238 -12.954 29.832 1.00 97.06 96 GLU A CA 1
ATOM 683 C C . GLU A 1 96 ? -26.615 -11.739 28.975 1.00 97.06 96 GLU A C 1
ATOM 685 O O . GLU A 1 96 ? -25.926 -11.416 28.002 1.00 97.06 96 GLU A O 1
ATOM 690 N N . ARG A 1 97 ? -27.678 -11.017 29.356 1.00 97.44 97 ARG A N 1
ATOM 691 C CA . ARG A 1 97 ? -28.147 -9.826 28.634 1.00 97.44 97 ARG A CA 1
ATOM 692 C C . ARG A 1 97 ? -27.101 -8.717 28.650 1.00 97.44 97 ARG A C 1
ATOM 694 O O . ARG A 1 97 ? -26.832 -8.118 27.605 1.00 97.44 97 ARG A O 1
ATOM 701 N N . VAL A 1 98 ? -26.510 -8.425 29.810 1.00 97.56 98 VAL A N 1
ATOM 702 C CA . VAL A 1 98 ? -25.494 -7.369 29.917 1.00 97.56 98 VAL A CA 1
ATOM 703 C C . VAL A 1 98 ? -24.189 -7.771 29.228 1.00 97.56 98 VAL A C 1
ATOM 705 O O . VAL A 1 98 ? -23.587 -6.932 28.560 1.00 97.56 98 VAL A O 1
ATOM 708 N N . ALA A 1 99 ? -23.789 -9.046 29.286 1.00 97.94 99 ALA A N 1
ATOM 709 C CA . ALA A 1 99 ? -22.623 -9.545 28.562 1.00 97.94 99 ALA A CA 1
ATOM 710 C C . ALA A 1 99 ? -22.791 -9.399 27.046 1.00 97.94 99 ALA A C 1
ATOM 712 O O . ALA A 1 99 ? -21.869 -8.937 26.374 1.00 97.94 99 ALA A O 1
ATOM 713 N N . ALA A 1 100 ? -23.968 -9.739 26.508 1.00 98.06 100 ALA A N 1
ATOM 714 C CA . ALA A 1 100 ? -24.268 -9.558 25.090 1.00 98.06 100 ALA A CA 1
ATOM 715 C C . ALA A 1 100 ? -24.174 -8.079 24.683 1.00 98.06 100 ALA A C 1
ATOM 717 O O . ALA A 1 100 ? -23.520 -7.746 23.695 1.00 98.06 100 ALA A O 1
ATOM 718 N N . TYR A 1 101 ? -24.752 -7.183 25.491 1.00 97.94 101 TYR A N 1
ATOM 719 C CA . TYR A 1 101 ? -24.651 -5.743 25.262 1.00 97.94 101 TYR A CA 1
ATOM 720 C C . TYR A 1 101 ? -23.194 -5.255 25.274 1.00 97.94 101 TYR A C 1
ATOM 722 O O . TYR A 1 101 ? -22.772 -4.602 24.325 1.00 97.94 101 TYR A O 1
ATOM 730 N N . ILE A 1 102 ? -22.411 -5.604 26.300 1.00 97.81 102 ILE A N 1
ATOM 731 C CA . ILE A 1 102 ? -20.994 -5.221 26.422 1.00 97.81 102 ILE A CA 1
ATOM 732 C C . ILE A 1 102 ? -20.190 -5.710 25.208 1.00 97.81 102 ILE A C 1
ATOM 734 O O . ILE A 1 102 ? -19.438 -4.939 24.604 1.00 97.81 102 ILE A O 1
ATOM 738 N N . TYR A 1 103 ? -20.369 -6.980 24.829 1.00 97.62 103 TYR A N 1
ATOM 739 C CA . TYR A 1 103 ? -19.668 -7.617 23.713 1.00 97.62 103 TYR A CA 1
ATOM 740 C C . TYR A 1 103 ? -19.882 -6.871 22.392 1.00 97.62 103 TYR A C 1
ATOM 742 O O . TYR A 1 103 ? -18.917 -6.565 21.678 1.00 97.62 103 TYR A O 1
ATOM 750 N N . ASP A 1 104 ? -21.136 -6.538 22.089 1.00 96.75 104 ASP A N 1
ATOM 751 C CA . ASP A 1 104 ? -21.513 -5.892 20.834 1.00 96.75 104 ASP A CA 1
ATOM 752 C C . ASP A 1 104 ? -21.259 -4.383 20.834 1.00 96.75 104 ASP A C 1
ATOM 754 O O . ASP A 1 104 ? -20.912 -3.815 19.792 1.00 96.75 104 ASP A O 1
ATOM 758 N N . ALA A 1 105 ? -21.416 -3.721 21.980 1.00 96.19 105 ALA A N 1
ATOM 759 C CA . ALA A 1 105 ? -21.301 -2.275 22.073 1.00 96.19 105 ALA A CA 1
ATOM 760 C C . ALA A 1 105 ? -19.841 -1.808 22.035 1.00 96.19 105 ALA A C 1
ATOM 762 O O . ALA A 1 105 ? -19.545 -0.857 21.310 1.00 96.19 105 ALA A O 1
ATOM 763 N N . PHE A 1 106 ? -18.926 -2.459 22.767 1.00 95.25 106 PHE A N 1
ATOM 764 C CA . PHE A 1 106 ? -17.542 -1.967 22.890 1.00 95.25 106 PHE A CA 1
ATOM 765 C C . PHE A 1 106 ? -16.456 -3.019 23.169 1.00 95.25 106 PHE A C 1
ATOM 767 O O . PHE A 1 106 ? -15.301 -2.758 22.839 1.00 95.25 106 PHE A O 1
ATOM 774 N N . TYR A 1 107 ? -16.778 -4.203 23.698 1.00 95.50 107 TYR A N 1
ATOM 775 C CA . TYR A 1 107 ? -15.755 -5.156 24.152 1.00 95.50 107 TYR A CA 1
ATOM 776 C C . TYR A 1 107 ? -15.110 -5.987 23.036 1.00 95.50 107 TYR A C 1
ATOM 778 O O . TYR A 1 107 ? -13.898 -6.203 23.065 1.00 95.50 107 TYR A O 1
ATOM 786 N N . SER A 1 108 ? -15.879 -6.455 22.045 1.00 94.56 108 SER A N 1
ATOM 787 C CA . SER A 1 108 ? -15.360 -7.356 21.002 1.00 94.56 108 SER A CA 1
ATOM 788 C C . SER A 1 108 ? -14.389 -6.667 20.029 1.00 94.56 108 SER A C 1
ATOM 790 O O . SER A 1 108 ? -14.507 -5.461 19.796 1.00 94.56 108 SER A O 1
ATOM 792 N N . PRO A 1 109 ? -13.490 -7.410 19.346 1.00 91.00 109 PRO A N 1
ATOM 793 C CA . PRO A 1 109 ? -12.610 -6.836 18.321 1.00 91.00 109 PRO A CA 1
ATOM 794 C C . PRO A 1 109 ? -13.367 -6.071 17.225 1.00 91.00 109 PRO A C 1
ATOM 796 O O . PRO A 1 109 ? -12.915 -5.028 16.753 1.00 91.00 109 PRO A O 1
ATOM 799 N N . ALA A 1 110 ? -14.552 -6.559 16.845 1.00 90.44 110 ALA A N 1
ATOM 800 C CA . ALA A 1 110 ? -15.409 -5.888 15.875 1.00 90.44 110 ALA A CA 1
ATOM 801 C C . ALA A 1 110 ? -15.987 -4.575 16.427 1.00 90.44 110 ALA A C 1
ATOM 803 O O . ALA A 1 110 ? -16.013 -3.575 15.709 1.00 90.44 110 ALA A O 1
ATOM 804 N N . ALA A 1 111 ? -16.430 -4.554 17.687 1.00 92.69 111 ALA A N 1
ATOM 805 C CA . ALA A 1 111 ? -16.909 -3.337 18.339 1.00 92.69 111 ALA A CA 1
ATOM 806 C C . ALA A 1 111 ? -15.786 -2.302 18.510 1.00 92.69 111 ALA A C 1
ATOM 808 O O . ALA A 1 111 ? -15.963 -1.139 18.150 1.00 92.69 111 ALA A O 1
ATOM 809 N N . GLN A 1 112 ? -14.598 -2.733 18.939 1.00 89.06 112 GLN A N 1
ATOM 810 C CA . GLN A 1 112 ? -13.416 -1.876 19.055 1.00 89.06 112 GLN A CA 1
ATOM 811 C C . GLN A 1 112 ? -13.040 -1.237 17.713 1.00 89.06 112 GLN A C 1
ATOM 813 O O . GLN A 1 112 ? -12.812 -0.029 17.649 1.00 89.06 112 GLN A O 1
ATOM 818 N N . ALA A 1 113 ? -13.036 -2.015 16.625 1.00 88.19 113 ALA A N 1
ATOM 819 C CA . ALA A 1 113 ? -12.748 -1.501 15.288 1.00 88.19 113 ALA A CA 1
ATOM 820 C C . ALA A 1 113 ? -13.785 -0.467 14.810 1.00 88.19 113 ALA A C 1
ATOM 822 O O . ALA A 1 113 ? -13.417 0.500 14.142 1.00 88.19 113 ALA A O 1
ATOM 823 N N . ARG A 1 114 ? -15.069 -0.640 15.167 1.00 88.69 114 ARG A N 1
ATOM 824 C CA . ARG A 1 114 ? -16.128 0.343 14.872 1.00 88.69 114 ARG A CA 1
ATOM 825 C C . ARG A 1 114 ? -15.970 1.629 15.684 1.00 88.69 114 ARG A C 1
ATOM 827 O O . ARG A 1 114 ? -16.136 2.711 15.130 1.00 88.69 114 ARG A O 1
ATOM 834 N N . ASN A 1 115 ? -15.646 1.514 16.971 1.00 87.00 115 ASN A N 1
ATOM 835 C CA . ASN A 1 115 ? -15.615 2.650 17.898 1.00 87.00 115 ASN A CA 1
ATOM 836 C C . ASN A 1 115 ? -14.305 3.444 17.828 1.00 87.00 115 ASN A C 1
ATOM 838 O O . ASN A 1 115 ? -14.284 4.642 18.108 1.00 87.00 115 ASN A O 1
ATOM 842 N N . LYS A 1 116 ? -13.205 2.795 17.438 1.00 82.75 116 LYS A N 1
ATOM 843 C CA . LYS A 1 116 ? -11.882 3.406 17.294 1.00 82.75 116 LYS A CA 1
ATOM 844 C C . LYS A 1 116 ? -11.293 3.035 15.931 1.00 82.75 116 LYS A C 1
ATOM 846 O O . LYS A 1 116 ? -10.351 2.240 15.871 1.00 82.75 116 LYS A O 1
ATOM 851 N N . PRO A 1 117 ? -11.833 3.591 14.828 1.00 75.94 117 PRO A N 1
ATOM 852 C CA . PRO A 1 117 ? -11.306 3.296 13.505 1.00 75.94 117 PRO A CA 1
ATOM 853 C C . PRO A 1 117 ? -9.815 3.663 13.451 1.00 75.94 117 PRO A C 1
ATOM 855 O O . PRO A 1 117 ? -9.415 4.682 14.033 1.00 75.94 117 PRO A O 1
ATOM 858 N N . PRO A 1 118 ? -8.976 2.856 12.776 1.00 70.19 118 PRO A N 1
ATOM 859 C CA . PRO A 1 118 ? -7.569 3.183 12.611 1.00 70.19 118 PRO A CA 1
ATOM 860 C C . PRO A 1 118 ? -7.466 4.557 11.949 1.00 70.19 118 PRO A C 1
ATOM 862 O O . PRO A 1 118 ? -8.031 4.794 10.879 1.00 70.19 118 PRO A O 1
ATOM 865 N N . ARG A 1 119 ? -6.784 5.496 12.614 1.00 71.00 119 ARG A N 1
ATOM 866 C CA . ARG A 1 119 ? -6.540 6.812 12.025 1.00 71.00 119 ARG A CA 1
ATOM 867 C C . ARG A 1 119 ? -5.655 6.612 10.803 1.00 71.00 119 ARG A C 1
ATOM 869 O O . ARG A 1 119 ? -4.630 5.939 10.888 1.00 71.00 119 ARG A O 1
ATOM 876 N N . ILE A 1 120 ? -6.043 7.220 9.685 1.00 69.88 120 ILE A N 1
ATOM 877 C CA . ILE A 1 120 ? -5.161 7.360 8.528 1.00 69.88 120 ILE A CA 1
ATOM 878 C C . ILE A 1 120 ? -4.074 8.353 8.941 1.00 69.88 120 ILE A C 1
ATOM 880 O O . ILE A 1 120 ? -4.233 9.566 8.810 1.00 69.88 120 ILE A O 1
ATOM 884 N N . GLU A 1 121 ? -2.995 7.847 9.523 1.00 71.06 121 GLU A N 1
ATOM 885 C CA . GLU A 1 121 ? -1.807 8.647 9.776 1.00 71.06 121 GLU A CA 1
ATOM 886 C C . GLU A 1 121 ? -0.964 8.704 8.504 1.00 71.06 121 GLU A C 1
ATOM 888 O O . GLU A 1 121 ? -0.703 7.692 7.849 1.00 71.06 121 GLU A O 1
ATOM 893 N N . LEU A 1 122 ? -0.540 9.914 8.135 1.00 74.06 122 LEU A N 1
ATOM 894 C CA . LEU A 1 122 ? 0.390 10.102 7.031 1.00 74.06 122 LEU A CA 1
ATOM 895 C C . LEU A 1 122 ? 1.716 9.437 7.405 1.00 74.06 122 LEU A C 1
ATOM 897 O O . LEU A 1 122 ? 2.399 9.855 8.342 1.00 74.06 122 LEU A O 1
ATOM 901 N N . SER A 1 123 ? 2.080 8.395 6.662 1.00 78.31 123 SER A N 1
ATOM 902 C CA . SER A 1 123 ? 3.360 7.718 6.848 1.00 78.31 123 SER A CA 1
ATOM 903 C C . SER A 1 123 ? 4.502 8.678 6.515 1.00 78.31 123 SER A C 1
ATOM 905 O O . SER A 1 123 ? 4.524 9.288 5.445 1.00 78.31 123 SER A O 1
ATOM 907 N N . ARG A 1 124 ? 5.482 8.808 7.418 1.00 83.62 124 ARG A N 1
ATOM 908 C CA . ARG A 1 124 ? 6.743 9.495 7.105 1.00 83.62 124 ARG A CA 1
ATOM 909 C C . ARG A 1 124 ? 7.573 8.598 6.200 1.00 83.62 124 ARG A C 1
ATOM 911 O O . ARG A 1 124 ? 8.260 7.695 6.670 1.00 83.62 124 ARG A O 1
ATOM 918 N N . LEU A 1 125 ? 7.477 8.844 4.902 1.00 87.62 125 LEU A N 1
ATOM 919 C CA . LEU A 1 125 ? 8.226 8.101 3.901 1.00 87.62 125 LEU A CA 1
ATOM 920 C C . LEU A 1 125 ? 9.713 8.472 3.960 1.00 87.62 125 LEU A C 1
ATOM 922 O O . LEU A 1 125 ? 10.079 9.640 4.100 1.00 87.62 125 LEU A O 1
ATOM 926 N N . THR A 1 126 ? 10.579 7.472 3.813 1.00 90.56 126 THR A N 1
ATOM 927 C CA . THR A 1 126 ? 11.982 7.711 3.450 1.00 90.56 126 THR A CA 1
ATOM 928 C C . THR A 1 126 ? 12.058 8.359 2.065 1.00 90.56 126 THR A C 1
ATOM 930 O O . THR A 1 126 ? 11.117 8.260 1.279 1.00 90.56 126 THR A O 1
ATOM 933 N N . VAL A 1 127 ? 13.195 8.975 1.725 1.00 89.19 127 VAL A N 1
ATOM 934 C CA . VAL A 1 127 ? 13.388 9.627 0.414 1.00 89.19 127 VAL A CA 1
ATOM 935 C C . VAL A 1 127 ? 13.035 8.689 -0.749 1.00 89.19 127 VAL A C 1
ATOM 937 O O . VAL A 1 127 ? 12.269 9.077 -1.626 1.00 89.19 127 VAL A O 1
ATOM 940 N N . ARG A 1 128 ? 13.497 7.430 -0.706 1.00 84.88 128 ARG A N 1
ATOM 941 C CA . ARG A 1 128 ? 13.194 6.421 -1.739 1.00 84.88 128 ARG A CA 1
ATOM 942 C C . ARG A 1 128 ? 11.709 6.074 -1.809 1.00 84.88 128 ARG A C 1
ATOM 944 O O . ARG A 1 128 ? 11.141 5.998 -2.889 1.00 84.88 128 ARG A O 1
ATOM 951 N N . GLN A 1 129 ? 11.066 5.889 -0.658 1.00 85.44 129 GLN A N 1
ATOM 952 C CA . GLN A 1 129 ? 9.633 5.590 -0.615 1.00 85.44 129 GLN A CA 1
ATOM 953 C C . GLN A 1 129 ? 8.795 6.754 -1.150 1.00 85.44 129 GLN A C 1
ATOM 955 O O . GLN A 1 129 ? 7.822 6.521 -1.856 1.00 85.44 129 GLN A O 1
ATOM 960 N N . TYR A 1 130 ? 9.182 7.997 -0.846 1.00 90.12 130 TYR A N 1
ATOM 961 C CA . TYR A 1 130 ? 8.523 9.183 -1.385 1.00 90.12 130 TYR A CA 1
ATOM 962 C C . TYR A 1 130 ? 8.668 9.258 -2.907 1.00 90.12 130 TYR A C 1
ATOM 964 O O . TYR A 1 130 ? 7.675 9.454 -3.599 1.00 90.12 130 TYR A O 1
ATOM 972 N N . GLN A 1 131 ? 9.880 9.057 -3.429 1.00 90.44 131 GLN A N 1
ATOM 973 C CA . GLN A 1 131 ? 10.130 9.061 -4.871 1.00 90.44 131 GLN A CA 1
ATOM 974 C C . GLN A 1 131 ? 9.286 8.005 -5.588 1.00 90.44 131 GLN A C 1
ATOM 976 O O . GLN A 1 131 ? 8.582 8.353 -6.529 1.00 90.44 131 GLN A O 1
ATOM 981 N N . ASN A 1 132 ? 9.275 6.763 -5.098 1.00 86.06 132 ASN A N 1
ATOM 982 C CA . ASN A 1 132 ? 8.479 5.692 -5.701 1.00 86.06 132 ASN A CA 1
ATOM 983 C C . ASN A 1 132 ? 6.977 5.996 -5.644 1.00 86.06 132 ASN A C 1
ATOM 985 O O . ASN A 1 132 ? 6.306 5.925 -6.664 1.00 86.06 132 ASN A O 1
ATOM 989 N N . ALA A 1 133 ? 6.459 6.426 -4.488 1.00 88.94 133 ALA A N 1
ATOM 990 C CA . ALA A 1 133 ? 5.041 6.757 -4.345 1.00 88.94 133 ALA A CA 1
ATOM 991 C C . ALA A 1 133 ? 4.606 7.905 -5.273 1.00 88.94 133 ALA A C 1
ATOM 993 O O . ALA A 1 133 ? 3.502 7.887 -5.815 1.00 88.94 133 ALA A O 1
ATOM 994 N N . VAL A 1 134 ? 5.469 8.907 -5.471 1.00 89.62 134 VAL A N 1
ATOM 995 C CA . VAL A 1 134 ? 5.215 10.013 -6.403 1.00 89.62 134 VAL A CA 1
ATOM 996 C C . VAL A 1 134 ? 5.293 9.544 -7.855 1.00 89.62 134 VAL A C 1
ATOM 998 O O . VAL A 1 134 ? 4.452 9.953 -8.651 1.00 89.62 134 VAL A O 1
ATOM 1001 N N . VAL A 1 135 ? 6.259 8.690 -8.205 1.00 88.50 135 VAL A N 1
ATOM 1002 C CA . VAL A 1 135 ? 6.375 8.109 -9.553 1.00 88.50 135 VAL A CA 1
ATOM 1003 C C . VAL A 1 135 ? 5.144 7.272 -9.885 1.00 88.50 135 VAL A C 1
ATOM 1005 O O . VAL A 1 135 ? 4.572 7.468 -10.951 1.00 88.50 135 VAL A O 1
ATOM 1008 N N . ASP A 1 136 ? 4.679 6.427 -8.966 1.00 84.94 136 ASP A N 1
ATOM 1009 C CA . ASP A 1 136 ? 3.471 5.619 -9.156 1.00 84.94 136 ASP A CA 1
ATOM 1010 C C . ASP A 1 136 ? 2.231 6.508 -9.323 1.00 84.94 136 ASP A C 1
ATOM 1012 O O . ASP A 1 136 ? 1.420 6.309 -10.230 1.00 84.94 136 ASP A O 1
ATOM 1016 N N . LEU A 1 137 ? 2.105 7.545 -8.486 1.00 89.69 137 LEU A N 1
ATOM 1017 C CA . LEU A 1 137 ? 1.000 8.496 -8.559 1.00 89.69 137 LEU A CA 1
ATOM 1018 C C . LEU A 1 137 ? 0.998 9.257 -9.891 1.00 89.69 137 LEU A C 1
ATOM 1020 O O . LEU A 1 137 ? -0.027 9.302 -10.565 1.00 89.69 137 LEU A O 1
ATOM 1024 N N . ILE A 1 138 ? 2.128 9.836 -10.299 1.00 88.44 138 ILE A N 1
ATOM 1025 C CA . ILE A 1 138 ? 2.245 10.567 -11.571 1.00 88.44 138 ILE A CA 1
ATOM 1026 C C . ILE A 1 138 ? 2.066 9.617 -12.762 1.00 88.44 138 ILE A C 1
ATOM 1028 O O . ILE A 1 138 ? 1.380 9.957 -13.730 1.00 88.44 138 ILE A O 1
ATOM 1032 N N . GLY A 1 139 ? 2.635 8.414 -12.674 1.00 82.69 139 GLY A N 1
ATOM 1033 C CA . GLY A 1 139 ? 2.492 7.353 -13.663 1.00 82.69 139 GLY A CA 1
ATOM 1034 C C . GLY A 1 139 ? 1.033 6.966 -13.877 1.00 82.69 139 GLY A C 1
ATOM 1035 O O . GLY A 1 139 ? 0.624 6.791 -15.018 1.00 82.69 139 GLY A O 1
ATOM 1036 N N . SER A 1 140 ? 0.218 6.947 -12.817 1.00 83.56 140 SER A N 1
ATOM 1037 C CA . SER A 1 140 ? -1.212 6.621 -12.912 1.00 83.56 140 SER A CA 1
ATOM 1038 C C . SER A 1 140 ? -2.040 7.625 -13.729 1.00 83.56 140 SER A C 1
ATOM 1040 O O . SER A 1 140 ? -3.080 7.260 -14.276 1.00 83.56 140 SER A O 1
ATOM 1042 N N . PHE A 1 141 ? -1.585 8.878 -13.847 1.00 87.12 141 PHE A N 1
ATOM 1043 C CA . PHE A 1 141 ? -2.236 9.900 -14.675 1.00 87.12 141 PHE A CA 1
ATOM 1044 C C . PHE A 1 141 ? -1.772 9.878 -16.133 1.00 87.12 141 PHE A C 1
ATOM 1046 O O . PHE A 1 141 ? -2.426 10.460 -16.999 1.00 87.12 141 PHE A O 1
ATOM 1053 N N . SER A 1 142 ? -0.643 9.228 -16.406 1.00 79.81 142 SER A N 1
ATOM 1054 C CA . SER A 1 142 ? -0.126 9.051 -17.757 1.00 79.81 142 SER A CA 1
ATOM 1055 C C . SER A 1 142 ? -0.742 7.791 -18.361 1.00 79.81 142 SER A C 1
ATOM 1057 O O . SER A 1 142 ? -0.809 6.753 -17.709 1.00 79.81 142 SER A O 1
ATOM 1059 N N . GLN A 1 143 ? -1.185 7.841 -19.620 1.00 71.62 143 GLN A N 1
ATOM 1060 C CA . GLN A 1 143 ? -1.481 6.593 -20.325 1.00 71.62 143 GLN A CA 1
ATOM 1061 C C . GLN A 1 143 ? -0.179 5.790 -20.427 1.00 71.62 143 GLN A C 1
ATOM 1063 O O . GLN A 1 143 ? 0.829 6.366 -20.853 1.00 71.62 143 GLN A O 1
ATOM 1068 N N . PRO A 1 144 ? -0.168 4.495 -20.055 1.00 67.81 144 PRO A N 1
ATOM 1069 C CA . PRO A 1 144 ? 0.982 3.650 -20.321 1.00 67.81 144 PRO A CA 1
ATOM 1070 C C . PRO A 1 144 ? 1.310 3.759 -21.808 1.00 67.81 144 PRO A C 1
ATOM 1072 O O . PRO A 1 144 ? 0.411 3.627 -22.644 1.00 67.81 144 PRO A O 1
ATOM 1075 N N . GLY A 1 145 ? 2.574 4.036 -22.137 1.00 67.44 145 GLY A N 1
ATOM 1076 C CA . GLY A 1 145 ? 3.024 3.971 -23.522 1.00 67.44 145 GLY A CA 1
ATOM 1077 C C . GLY A 1 145 ? 2.617 2.617 -24.100 1.00 67.44 145 GLY A C 1
ATOM 1078 O O . GLY A 1 145 ? 2.835 1.583 -23.465 1.00 67.44 145 GLY A O 1
ATOM 1079 N N . GLN A 1 146 ? 1.955 2.618 -25.257 1.00 70.19 146 GLN A N 1
ATOM 1080 C CA . GLN A 1 146 ? 1.651 1.369 -25.942 1.00 70.19 146 GLN A CA 1
ATOM 1081 C C . GLN A 1 146 ? 2.963 0.812 -26.478 1.00 70.19 146 GLN A C 1
ATOM 1083 O O . GLN A 1 146 ? 3.613 1.429 -27.320 1.00 70.19 146 GLN A O 1
ATOM 1088 N N . TRP A 1 147 ? 3.357 -0.339 -25.952 1.00 75.25 147 TRP A N 1
ATOM 1089 C CA . TRP A 1 147 ? 4.473 -1.099 -26.486 1.00 75.25 147 TRP A CA 1
ATOM 1090 C C . TRP A 1 147 ? 4.020 -1.757 -27.788 1.00 75.25 147 TRP A C 1
ATOM 1092 O O . TRP A 1 147 ? 2.934 -2.334 -27.841 1.00 75.25 147 TRP A O 1
ATOM 1102 N N . GLY A 1 148 ? 4.831 -1.645 -28.838 1.00 74.25 148 GLY A N 1
ATOM 1103 C CA . GLY A 1 148 ? 4.626 -2.435 -30.048 1.00 74.25 148 GLY A CA 1
ATOM 1104 C C . GLY A 1 148 ? 4.934 -3.913 -29.797 1.00 74.25 148 GLY A C 1
ATOM 1105 O O . GLY A 1 148 ? 5.677 -4.253 -28.877 1.00 74.25 148 GLY A O 1
ATOM 1106 N N . ASP A 1 149 ? 4.393 -4.791 -30.642 1.00 79.75 149 ASP A N 1
ATOM 1107 C CA . ASP A 1 149 ? 4.694 -6.231 -30.602 1.00 79.75 149 ASP A CA 1
ATOM 1108 C C . ASP A 1 149 ? 6.108 -6.555 -31.126 1.00 79.75 149 ASP A C 1
ATOM 1110 O O . ASP A 1 149 ? 6.625 -7.657 -30.923 1.00 79.75 149 ASP A O 1
ATOM 1114 N N . GLU A 1 150 ? 6.746 -5.598 -31.807 1.00 82.19 150 GLU A N 1
ATOM 1115 C CA . GLU A 1 150 ? 8.098 -5.737 -32.339 1.00 82.19 150 GLU A CA 1
ATOM 1116 C C . GLU A 1 150 ? 9.129 -5.800 -31.207 1.00 82.19 150 GLU A C 1
ATOM 1118 O O . GLU A 1 150 ? 9.142 -4.989 -30.280 1.00 82.19 150 GLU A O 1
ATOM 1123 N N . ARG A 1 151 ? 10.012 -6.798 -31.279 1.00 88.50 151 ARG A N 1
ATOM 1124 C CA . ARG A 1 151 ? 11.083 -7.012 -30.304 1.00 88.50 151 ARG A CA 1
ATOM 1125 C C . ARG A 1 151 ? 12.424 -6.712 -30.950 1.00 88.50 151 ARG A C 1
ATOM 1127 O O . ARG A 1 151 ? 12.712 -7.231 -32.023 1.00 88.50 151 ARG A O 1
ATOM 1134 N N . GLY A 1 152 ? 13.245 -5.941 -30.246 1.00 91.81 152 GLY A N 1
ATOM 1135 C CA . GLY A 1 152 ? 14.553 -5.498 -30.713 1.00 91.81 152 GLY A CA 1
ATOM 1136 C C . GLY A 1 152 ? 14.602 -3.988 -30.909 1.00 91.81 152 GLY A C 1
ATOM 1137 O O . GLY A 1 152 ? 13.668 -3.270 -30.554 1.00 91.81 152 GLY A O 1
ATOM 1138 N N . LEU A 1 153 ? 15.715 -3.519 -31.457 1.00 93.94 153 LEU A N 1
ATOM 1139 C CA . LEU A 1 153 ? 15.938 -2.125 -31.814 1.00 93.94 153 LEU A CA 1
ATOM 1140 C C . LEU A 1 153 ? 16.012 -1.994 -33.331 1.00 93.94 153 LEU A C 1
ATOM 1142 O O . LEU A 1 153 ? 16.549 -2.866 -34.017 1.00 93.94 153 LEU A O 1
ATOM 1146 N N . HIS A 1 154 ? 15.483 -0.895 -33.854 1.00 94.75 154 HIS A N 1
ATOM 1147 C CA . HIS A 1 154 ? 15.603 -0.571 -35.264 1.00 94.75 154 HIS A CA 1
ATOM 1148 C C . HIS A 1 154 ? 17.031 -0.102 -35.549 1.00 94.75 154 HIS A C 1
ATOM 1150 O O . HIS A 1 154 ? 17.435 0.966 -35.095 1.00 94.75 154 HIS A O 1
ATOM 1156 N N . GLY A 1 155 ? 17.799 -0.932 -36.252 1.00 95.44 155 GLY A N 1
ATOM 1157 C CA . GLY A 1 155 ? 19.180 -0.678 -36.639 1.00 95.44 155 GLY A CA 1
ATOM 1158 C C . GLY A 1 155 ? 19.275 -0.161 -38.071 1.00 95.44 155 GLY A C 1
ATOM 1159 O O . GLY A 1 155 ? 18.909 -0.859 -39.019 1.00 95.44 155 GLY A O 1
ATOM 1160 N N . GLU A 1 156 ? 19.825 1.037 -38.236 1.00 96.56 156 GLU A N 1
ATOM 1161 C CA . GLU A 1 156 ? 20.206 1.608 -39.527 1.00 96.56 156 GLU A CA 1
ATOM 1162 C C . GLU A 1 156 ? 21.724 1.527 -39.714 1.00 96.56 156 GLU A C 1
ATOM 1164 O O . GLU A 1 156 ? 22.479 1.913 -38.822 1.00 96.56 156 GLU A O 1
ATOM 1169 N N . TYR A 1 157 ? 22.170 1.081 -40.889 1.00 95.56 157 TYR A N 1
ATOM 1170 C CA . TYR A 1 157 ? 23.576 0.829 -41.201 1.00 95.56 157 TYR A CA 1
ATOM 1171 C C . TYR A 1 157 ? 24.047 1.657 -42.399 1.00 95.56 157 TYR A C 1
ATOM 1173 O O . TYR A 1 157 ? 23.339 1.802 -43.404 1.00 95.56 157 TYR A O 1
ATOM 1181 N N . TYR A 1 158 ? 25.269 2.172 -42.296 1.00 94.75 158 TYR A N 1
ATOM 1182 C CA . TYR A 1 158 ? 25.843 3.152 -43.212 1.00 94.75 158 TYR A CA 1
ATOM 1183 C C . TYR A 1 158 ? 27.234 2.708 -43.666 1.00 94.75 158 TYR A C 1
ATOM 1185 O O . TYR A 1 158 ? 28.078 2.399 -42.824 1.00 94.75 158 TYR A O 1
ATOM 1193 N N . ASP A 1 159 ? 27.501 2.757 -44.973 1.00 92.00 159 ASP A N 1
ATOM 1194 C CA . ASP A 1 159 ? 28.833 2.509 -45.559 1.00 92.00 159 ASP A CA 1
ATOM 1195 C C . ASP A 1 159 ? 29.714 3.770 -45.487 1.00 92.00 159 ASP A C 1
ATOM 1197 O O . ASP A 1 159 ? 30.226 4.291 -46.477 1.00 92.00 159 ASP A O 1
ATOM 1201 N N . SER A 1 160 ? 29.759 4.367 -44.298 1.00 90.44 160 SER A N 1
ATOM 1202 C CA . SER A 1 160 ? 30.634 5.482 -43.962 1.00 90.44 160 SER A CA 1
ATOM 1203 C C . SER A 1 160 ? 30.682 5.684 -42.450 1.00 90.44 160 SER A C 1
ATOM 1205 O O . SER A 1 160 ? 29.821 5.212 -41.703 1.00 90.44 160 SER A O 1
ATOM 1207 N N . ARG A 1 161 ? 31.649 6.475 -41.976 1.00 87.94 161 ARG A N 1
ATOM 1208 C CA . ARG A 1 161 ? 31.746 6.848 -40.550 1.00 87.94 161 ARG A CA 1
ATOM 1209 C C . ARG A 1 161 ? 30.623 7.751 -40.047 1.00 87.94 161 ARG A C 1
ATOM 1211 O O . ARG A 1 161 ? 30.565 8.025 -38.852 1.00 87.94 161 ARG A O 1
ATOM 1218 N N . ARG A 1 162 ? 29.807 8.332 -40.930 1.00 87.38 162 ARG A N 1
ATOM 1219 C CA . ARG A 1 162 ? 28.786 9.313 -40.541 1.00 87.38 162 ARG A CA 1
ATOM 1220 C C . ARG A 1 162 ? 27.400 8.767 -40.835 1.00 87.38 162 ARG A C 1
ATOM 1222 O O . ARG A 1 162 ? 27.122 8.339 -41.946 1.00 87.38 162 ARG A O 1
ATOM 1229 N N . THR A 1 163 ? 26.496 8.950 -39.883 1.00 87.81 163 THR A N 1
ATOM 1230 C CA . THR A 1 163 ? 25.077 8.606 -40.006 1.00 87.81 163 THR A CA 1
ATOM 1231 C C . THR A 1 163 ? 24.341 9.631 -40.876 1.00 87.81 163 THR A C 1
ATOM 1233 O O . THR A 1 163 ? 23.621 10.515 -40.409 1.00 87.81 163 THR A O 1
ATOM 1236 N N . ARG A 1 164 ? 24.586 9.577 -42.188 1.00 86.62 164 ARG A N 1
ATOM 1237 C CA . ARG A 1 164 ? 23.925 10.425 -43.187 1.00 86.62 164 ARG A CA 1
ATOM 1238 C C . ARG A 1 164 ? 22.873 9.629 -43.938 1.00 86.62 164 ARG A C 1
ATOM 1240 O O . ARG A 1 164 ? 23.184 8.600 -44.524 1.00 86.62 164 ARG A O 1
ATOM 1247 N N . ARG A 1 165 ? 21.642 10.141 -43.978 1.00 83.75 165 ARG A N 1
ATOM 1248 C CA . ARG A 1 165 ? 20.482 9.451 -44.573 1.00 83.75 165 ARG A CA 1
ATOM 1249 C C . ARG A 1 165 ? 20.693 8.977 -46.014 1.00 83.75 165 ARG A C 1
ATOM 1251 O O . ARG A 1 165 ? 20.181 7.930 -46.377 1.00 83.75 165 ARG A O 1
ATOM 1258 N N . ASP A 1 166 ? 21.426 9.737 -46.826 1.00 87.31 166 ASP A N 1
ATOM 1259 C CA . ASP A 1 166 ? 21.756 9.406 -48.220 1.00 87.31 166 ASP A CA 1
ATOM 1260 C C . ASP A 1 166 ? 22.796 8.282 -48.363 1.00 87.31 166 ASP A C 1
ATOM 1262 O O . ASP A 1 166 ? 22.972 7.753 -49.455 1.00 87.31 166 ASP A O 1
ATOM 1266 N N . GLN A 1 167 ? 23.465 7.910 -47.270 1.00 87.25 167 GLN A N 1
ATOM 1267 C CA . GLN A 1 167 ? 24.508 6.879 -47.206 1.00 87.25 167 GLN A CA 1
ATOM 1268 C C . GLN A 1 167 ? 24.049 5.633 -46.438 1.00 87.25 167 GLN A C 1
ATOM 1270 O O . GLN A 1 167 ? 24.859 4.761 -46.125 1.00 87.25 167 GLN A O 1
ATOM 1275 N N . ARG A 1 168 ? 22.756 5.551 -46.104 1.00 94.75 168 ARG A N 1
ATOM 1276 C CA . ARG A 1 168 ? 22.167 4.371 -45.474 1.00 94.75 168 ARG A CA 1
ATOM 1277 C C . ARG A 1 168 ? 22.048 3.259 -46.510 1.00 94.75 168 ARG A C 1
ATOM 1279 O O . ARG A 1 168 ? 21.420 3.446 -47.551 1.00 94.75 168 ARG A O 1
ATOM 1286 N N . VAL A 1 169 ? 22.636 2.107 -46.214 1.00 95.19 169 VAL A N 1
ATOM 1287 C CA . VAL A 1 169 ? 22.713 0.967 -47.145 1.00 95.19 169 VAL A CA 1
ATOM 1288 C C . VAL A 1 169 ? 21.890 -0.232 -46.687 1.00 95.19 169 VAL A C 1
ATOM 1290 O O . VAL A 1 169 ? 21.586 -1.117 -47.487 1.00 95.19 169 VAL A O 1
ATOM 1293 N N . MET A 1 170 ? 21.508 -0.266 -45.409 1.00 94.12 170 MET A N 1
ATOM 1294 C CA . MET A 1 170 ? 20.765 -1.375 -44.824 1.00 94.12 170 MET A CA 1
ATOM 1295 C C . MET A 1 170 ? 19.978 -0.938 -43.582 1.00 94.12 170 MET A C 1
ATOM 1297 O O . MET A 1 170 ? 20.413 -0.073 -42.826 1.00 94.12 170 MET A O 1
ATOM 1301 N N . GLU A 1 171 ? 18.829 -1.580 -43.371 1.00 95.12 171 GLU A N 1
ATOM 1302 C CA . GLU A 1 171 ? 17.987 -1.463 -42.178 1.00 95.12 171 GLU A CA 1
ATOM 1303 C C . GLU A 1 171 ? 17.575 -2.866 -41.720 1.00 95.12 171 GLU A C 1
ATOM 1305 O O . GLU A 1 171 ? 17.264 -3.722 -42.556 1.00 95.12 171 GLU A O 1
ATOM 1310 N N . ARG A 1 172 ? 17.564 -3.114 -40.407 1.00 93.94 172 ARG A N 1
ATOM 1311 C CA . ARG A 1 172 ? 16.993 -4.337 -39.820 1.00 93.94 172 ARG A CA 1
ATOM 1312 C C . ARG A 1 172 ? 16.558 -4.124 -38.372 1.00 93.94 172 ARG A C 1
ATOM 1314 O O . ARG A 1 172 ? 16.956 -3.158 -37.735 1.00 93.94 172 ARG A O 1
ATOM 1321 N N . ILE A 1 173 ? 15.760 -5.053 -37.851 1.00 94.25 173 ILE A N 1
ATOM 1322 C CA . ILE A 1 173 ? 15.472 -5.140 -36.417 1.00 94.25 173 ILE A CA 1
ATOM 1323 C C . ILE A 1 173 ? 16.506 -6.063 -35.770 1.00 94.25 173 ILE A C 1
ATOM 1325 O O . ILE A 1 173 ? 16.578 -7.246 -36.106 1.00 94.25 173 ILE A O 1
ATOM 1329 N N . ASP A 1 174 ? 17.291 -5.519 -34.845 1.00 94.88 174 ASP A N 1
ATOM 1330 C CA . ASP A 1 174 ? 18.285 -6.258 -34.071 1.00 94.88 174 ASP A CA 1
ATOM 1331 C C . ASP A 1 174 ? 17.711 -6.631 -32.705 1.00 94.88 174 ASP A C 1
ATOM 1333 O O . ASP A 1 174 ? 17.373 -5.760 -31.906 1.00 94.88 174 ASP A O 1
ATOM 1337 N N . ALA A 1 175 ? 17.596 -7.930 -32.416 1.00 93.12 175 ALA A N 1
ATOM 1338 C CA . ALA A 1 175 ? 17.040 -8.409 -31.146 1.00 93.12 175 ALA A CA 1
ATOM 1339 C C . ALA A 1 175 ? 17.862 -7.944 -29.929 1.00 93.12 175 ALA A C 1
ATOM 1341 O O . ALA A 1 175 ? 17.300 -7.662 -28.870 1.00 93.12 175 ALA A O 1
ATOM 1342 N N . THR A 1 176 ? 19.182 -7.855 -30.099 1.00 93.69 176 THR A N 1
ATOM 1343 C CA . THR A 1 176 ? 20.160 -7.382 -29.115 1.00 93.69 176 THR A CA 1
ATOM 1344 C C . THR A 1 176 ? 21.252 -6.587 -29.825 1.00 93.69 176 THR A C 1
ATOM 1346 O O . THR A 1 176 ? 21.585 -6.884 -30.972 1.00 93.69 176 THR A O 1
ATOM 1349 N N . VAL A 1 177 ? 21.838 -5.604 -29.138 1.00 93.62 177 VAL A N 1
ATOM 1350 C CA . VAL A 1 177 ? 23.046 -4.906 -29.607 1.00 93.62 177 VAL A CA 1
ATOM 1351 C C . VAL A 1 177 ? 24.250 -5.583 -28.965 1.00 93.62 177 VAL A C 1
ATOM 1353 O O . VAL A 1 177 ? 24.714 -5.175 -27.906 1.00 93.62 177 VAL A O 1
ATOM 1356 N N . ASP A 1 178 ? 24.685 -6.675 -29.586 1.00 94.38 178 ASP A N 1
ATOM 1357 C CA . ASP A 1 178 ? 25.836 -7.477 -29.167 1.00 94.38 178 ASP A CA 1
ATOM 1358 C C . ASP A 1 178 ? 26.498 -8.048 -30.424 1.00 94.38 178 ASP A C 1
ATOM 1360 O O . ASP A 1 178 ? 26.022 -9.024 -31.009 1.00 94.38 178 ASP A O 1
ATOM 1364 N N . PHE A 1 179 ? 27.527 -7.356 -30.916 1.00 91.75 179 PHE A N 1
ATOM 1365 C CA . PHE A 1 179 ? 28.146 -7.649 -32.204 1.00 91.75 179 PHE A CA 1
ATOM 1366 C C . PHE A 1 179 ? 29.671 -7.635 -32.105 1.00 91.75 179 PHE A C 1
ATOM 1368 O O . PHE A 1 179 ? 30.261 -6.624 -31.722 1.00 91.75 179 PHE A O 1
ATOM 1375 N N . ASP A 1 180 ? 30.310 -8.713 -32.566 1.00 90.38 180 ASP A N 1
ATOM 1376 C CA . ASP A 1 180 ? 31.731 -8.724 -32.913 1.00 90.38 180 ASP A CA 1
ATOM 1377 C C . ASP A 1 180 ? 31.885 -8.998 -34.411 1.00 90.38 180 ASP A C 1
ATOM 1379 O O . ASP A 1 180 ? 31.655 -10.110 -34.887 1.00 90.38 180 ASP A O 1
ATOM 1383 N N . TYR A 1 181 ? 32.231 -7.953 -35.162 1.00 87.50 181 TYR A N 1
ATOM 1384 C CA . TYR A 1 181 ? 32.424 -8.037 -36.609 1.00 87.50 181 TYR A CA 1
ATOM 1385 C C . TYR A 1 181 ? 33.854 -8.438 -37.002 1.00 87.50 181 TYR A C 1
ATOM 1387 O O . TYR A 1 181 ? 34.102 -8.695 -38.176 1.00 87.50 181 TYR A O 1
ATOM 1395 N N . GLU A 1 182 ? 34.797 -8.512 -36.055 1.00 85.94 182 GLU A N 1
ATOM 1396 C CA . GLU A 1 182 ? 36.219 -8.777 -36.314 1.00 85.94 182 GLU A CA 1
ATOM 1397 C C . GLU A 1 182 ? 36.796 -7.931 -37.474 1.00 85.94 182 GLU A C 1
ATOM 1399 O O . GLU A 1 182 ? 36.968 -6.722 -37.327 1.00 85.94 182 GLU A O 1
ATOM 1404 N N . ALA A 1 183 ? 37.121 -8.561 -38.610 1.00 85.06 183 ALA A N 1
ATOM 1405 C CA . ALA A 1 183 ? 37.618 -7.918 -39.830 1.00 85.06 183 ALA A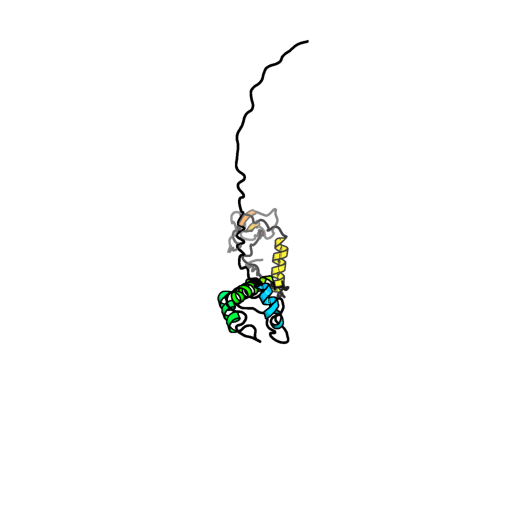 CA 1
ATOM 1406 C C . ALA A 1 183 ? 36.550 -7.802 -40.940 1.00 85.06 183 ALA A C 1
ATOM 1408 O O . ALA A 1 183 ? 36.863 -7.391 -42.057 1.00 85.06 183 ALA A O 1
ATOM 1409 N N . ALA A 1 184 ? 35.313 -8.210 -40.659 1.00 86.31 184 ALA A N 1
ATOM 1410 C CA . ALA A 1 184 ? 34.176 -8.132 -41.565 1.00 86.31 184 ALA A CA 1
ATOM 1411 C C . ALA A 1 184 ? 33.315 -6.887 -41.284 1.00 86.31 184 ALA A C 1
ATOM 1413 O O . ALA A 1 184 ? 33.562 -6.118 -40.355 1.00 86.31 184 ALA A O 1
ATOM 1414 N N . SER A 1 185 ? 32.285 -6.696 -42.106 1.00 89.25 185 SER A N 1
ATOM 1415 C CA . SER A 1 185 ? 31.240 -5.692 -41.915 1.00 89.25 185 SER A CA 1
ATOM 1416 C C . SER A 1 185 ? 29.895 -6.374 -41.603 1.00 89.25 185 SER A C 1
ATOM 1418 O O . SER A 1 185 ? 29.771 -7.593 -41.763 1.00 89.25 185 SER A O 1
ATOM 1420 N N . PRO A 1 186 ? 28.866 -5.622 -41.165 1.00 89.50 186 PRO A N 1
ATOM 1421 C CA . PRO A 1 186 ? 27.548 -6.187 -40.857 1.00 89.50 186 PRO A CA 1
ATOM 1422 C C . PRO A 1 186 ? 26.867 -6.900 -42.0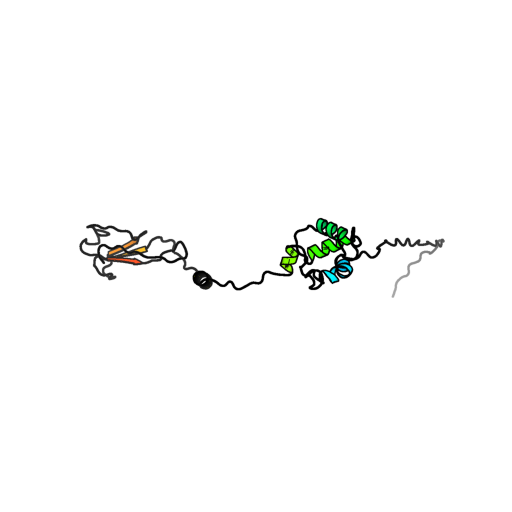36 1.00 89.50 186 PRO A C 1
ATOM 1424 O O . PRO A 1 186 ? 26.052 -7.797 -41.817 1.00 89.50 186 PRO A O 1
ATOM 1427 N N . ASP A 1 187 ? 27.207 -6.500 -43.264 1.00 91.00 187 ASP A N 1
ATOM 1428 C CA . ASP A 1 187 ? 26.819 -7.139 -44.523 1.00 91.00 187 ASP A CA 1
ATOM 1429 C C . ASP A 1 187 ? 27.910 -6.851 -45.582 1.00 91.00 187 ASP A C 1
ATOM 1431 O O . ASP A 1 187 ? 27.926 -5.755 -46.152 1.00 91.00 187 ASP A O 1
ATOM 1435 N N . PRO A 1 188 ? 28.823 -7.802 -45.860 1.00 88.38 188 PRO A N 1
ATOM 1436 C CA . PRO A 1 188 ? 29.946 -7.599 -46.783 1.00 88.38 188 PRO A CA 1
ATOM 1437 C C . PRO A 1 188 ? 29.557 -7.304 -48.234 1.00 88.38 188 PRO A C 1
ATOM 1439 O O . PRO A 1 188 ? 30.394 -6.835 -49.002 1.00 88.38 188 PRO A O 1
ATOM 1442 N N . GLU A 1 189 ? 28.314 -7.584 -48.637 1.00 89.44 189 GLU A N 1
ATOM 1443 C CA . GLU A 1 189 ? 27.837 -7.258 -49.985 1.00 89.44 189 GLU A CA 1
ATOM 1444 C C . GLU A 1 189 ? 27.428 -5.785 -50.112 1.00 89.44 189 GLU A C 1
ATOM 1446 O O . GLU A 1 189 ? 27.404 -5.250 -51.223 1.00 89.44 189 GLU A O 1
ATOM 1451 N N . LYS A 1 190 ? 27.099 -5.127 -48.991 1.00 88.00 190 LYS A N 1
ATOM 1452 C CA . LYS A 1 190 ? 26.569 -3.753 -48.962 1.00 88.00 190 LYS A CA 1
ATOM 1453 C C . LYS A 1 190 ? 27.456 -2.744 -48.238 1.00 88.00 190 LYS A C 1
ATOM 1455 O O . LYS A 1 190 ? 27.284 -1.550 -48.459 1.00 88.00 190 LYS A O 1
ATOM 1460 N N . ILE A 1 191 ? 28.334 -3.208 -47.353 1.00 90.38 191 ILE A N 1
ATOM 1461 C CA . ILE A 1 191 ? 29.148 -2.377 -46.465 1.00 90.38 191 ILE A CA 1
ATOM 1462 C C . ILE A 1 191 ? 30.609 -2.809 -46.601 1.00 90.38 191 ILE A C 1
ATOM 1464 O O . ILE A 1 191 ? 30.934 -3.984 -46.403 1.00 90.38 191 ILE A O 1
ATOM 1468 N N . GLY A 1 192 ? 31.495 -1.864 -46.908 1.00 86.12 192 GLY A N 1
ATOM 1469 C CA . GLY A 1 192 ? 32.934 -2.089 -46.927 1.00 86.12 192 GLY A CA 1
ATOM 1470 C C . GLY A 1 192 ? 33.496 -2.401 -45.536 1.00 86.12 192 GLY A C 1
ATOM 1471 O O . GLY A 1 192 ? 32.903 -2.101 -44.504 1.00 86.12 192 GLY A O 1
ATOM 1472 N N . THR A 1 193 ? 34.676 -3.013 -45.484 1.00 82.81 193 THR A N 1
ATOM 1473 C CA . THR A 1 193 ? 35.333 -3.387 -44.216 1.00 82.81 193 THR A CA 1
ATOM 1474 C C . THR A 1 193 ? 36.133 -2.249 -43.580 1.00 82.81 193 THR A C 1
ATOM 1476 O O . THR A 1 193 ? 36.560 -2.367 -42.436 1.00 82.81 193 THR A O 1
ATOM 1479 N N . ASP A 1 194 ? 36.364 -1.161 -44.318 1.00 83.00 194 ASP A N 1
ATOM 1480 C CA . ASP A 1 194 ? 37.276 -0.089 -43.906 1.00 83.00 194 ASP A CA 1
ATOM 1481 C C . ASP A 1 194 ? 36.616 0.912 -42.948 1.00 83.00 194 ASP A C 1
ATOM 1483 O O . ASP A 1 194 ? 37.236 1.361 -41.981 1.00 83.00 194 ASP A O 1
ATOM 1487 N N . GLU A 1 195 ? 35.362 1.285 -43.212 1.00 87.31 195 GLU A N 1
ATOM 1488 C CA . GLU A 1 195 ? 34.600 2.190 -42.359 1.00 87.31 195 GLU A CA 1
ATOM 1489 C C . GLU A 1 195 ? 33.091 2.012 -42.512 1.00 87.31 195 GLU A C 1
ATOM 1491 O O . GLU A 1 195 ? 32.557 2.018 -43.613 1.00 87.31 195 GLU A O 1
ATOM 1496 N N . PHE A 1 196 ? 32.392 1.927 -41.384 1.00 91.81 196 PHE A N 1
ATOM 1497 C CA . PHE A 1 196 ? 30.936 1.912 -41.346 1.00 91.81 196 PHE A CA 1
ATOM 1498 C C . PHE A 1 196 ? 30.428 2.531 -40.045 1.00 91.81 196 PHE A C 1
ATOM 1500 O O . PHE A 1 196 ? 31.193 2.758 -39.103 1.00 91.81 196 PHE A O 1
ATOM 1507 N N . SER A 1 197 ? 29.130 2.808 -39.986 1.00 92.62 197 SER A N 1
ATOM 1508 C CA . SER A 1 197 ? 28.452 3.231 -38.760 1.00 92.62 197 SER A CA 1
ATOM 1509 C C . SER A 1 197 ? 27.067 2.604 -38.659 1.00 92.62 197 SER A C 1
ATOM 1511 O O . SER A 1 197 ? 26.481 2.192 -39.663 1.00 92.62 197 SER A O 1
ATOM 1513 N N . ALA A 1 198 ? 26.563 2.506 -37.431 1.00 93.50 198 ALA A N 1
ATOM 1514 C CA . ALA A 1 198 ? 25.241 1.976 -37.136 1.00 93.50 198 ALA A CA 1
ATOM 1515 C C . ALA A 1 198 ? 24.527 2.860 -36.106 1.00 93.50 198 ALA A C 1
ATOM 1517 O O . ALA A 1 198 ? 25.161 3.410 -35.204 1.00 93.50 198 ALA A O 1
ATOM 1518 N N . SER A 1 199 ? 23.214 3.010 -36.261 1.00 93.69 199 SER A N 1
ATOM 1519 C CA . SER A 1 199 ? 22.337 3.744 -35.349 1.00 93.69 199 SER A CA 1
ATOM 1520 C C . SER A 1 199 ? 21.194 2.835 -34.928 1.00 93.69 199 SER A C 1
ATOM 1522 O O . SER A 1 199 ? 20.472 2.341 -35.789 1.00 93.69 199 SER A O 1
ATOM 1524 N N . TRP A 1 200 ? 21.024 2.637 -33.621 1.00 94.44 200 TRP A N 1
ATOM 1525 C CA . TRP A 1 200 ? 19.914 1.865 -33.066 1.00 94.44 200 TRP A CA 1
ATOM 1526 C C . TRP A 1 200 ? 18.913 2.793 -32.385 1.00 94.44 200 TRP A C 1
ATOM 1528 O O . TRP A 1 200 ? 19.279 3.559 -31.493 1.00 94.44 200 TRP A O 1
ATOM 1538 N N . GLU A 1 201 ? 17.649 2.701 -32.787 1.00 92.94 201 GLU A N 1
ATOM 1539 C CA . GLU A 1 201 ? 16.536 3.456 -32.214 1.00 92.94 201 GLU A CA 1
ATOM 1540 C C . GLU A 1 201 ? 15.474 2.501 -31.655 1.00 92.94 201 GLU A C 1
ATOM 1542 O O . GLU A 1 201 ? 15.151 1.472 -32.251 1.00 92.94 201 GLU A O 1
ATOM 1547 N N . GLY A 1 202 ? 14.929 2.831 -30.485 1.00 89.56 202 GLY A N 1
ATOM 1548 C CA . GLY A 1 202 ? 13.859 2.055 -29.874 1.00 89.56 202 GLY A CA 1
ATOM 1549 C C . GLY A 1 202 ? 13.653 2.385 -28.403 1.00 89.56 202 GLY A C 1
ATOM 1550 O O . GLY A 1 202 ? 14.009 3.459 -27.924 1.00 89.56 202 GLY A O 1
ATOM 1551 N N . SER A 1 203 ? 13.036 1.453 -27.684 1.00 86.50 203 SER A N 1
ATOM 1552 C CA . SER A 1 203 ? 12.733 1.579 -26.258 1.00 86.50 203 SER A CA 1
ATOM 1553 C C . SER A 1 203 ? 13.208 0.345 -25.506 1.00 86.50 203 SER A C 1
ATOM 1555 O O . SER A 1 203 ? 13.143 -0.770 -26.019 1.00 86.50 203 SER A O 1
ATOM 1557 N N . ILE A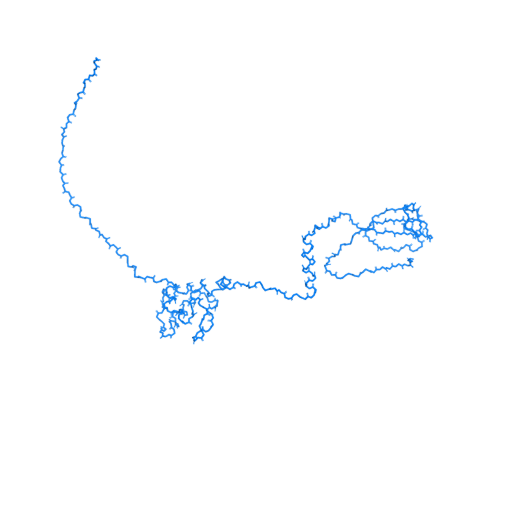 1 204 ? 13.667 0.546 -24.273 1.00 88.25 204 ILE A N 1
ATOM 1558 C CA . ILE A 1 204 ? 14.103 -0.530 -23.383 1.00 88.25 204 ILE A CA 1
ATOM 1559 C C . ILE A 1 204 ? 13.065 -0.664 -22.273 1.00 88.25 204 ILE A C 1
ATOM 1561 O O . ILE A 1 204 ? 12.707 0.320 -21.627 1.00 88.25 204 ILE A O 1
ATOM 1565 N N . LEU A 1 205 ? 12.580 -1.886 -22.060 1.00 84.81 205 LEU A N 1
ATOM 1566 C CA . LEU A 1 205 ? 11.693 -2.201 -20.948 1.00 84.81 205 LEU A CA 1
ATOM 1567 C C . LEU A 1 205 ? 12.538 -2.553 -19.723 1.00 84.81 205 LEU A C 1
ATOM 1569 O O . LEU A 1 205 ? 13.204 -3.589 -19.706 1.00 84.81 205 LEU A O 1
ATOM 1573 N N . ALA A 1 206 ? 12.492 -1.700 -18.703 1.00 85.69 206 ALA A N 1
ATOM 1574 C CA . ALA A 1 206 ? 13.063 -2.016 -17.401 1.00 85.69 206 ALA A CA 1
ATOM 1575 C C . ALA A 1 206 ? 12.231 -3.138 -16.743 1.00 85.69 206 ALA A C 1
ATOM 1577 O O . ALA A 1 206 ? 11.016 -2.969 -16.612 1.00 85.69 206 ALA A O 1
ATOM 1578 N N . PRO A 1 207 ? 12.835 -4.278 -16.356 1.00 81.31 207 PRO A N 1
ATOM 1579 C CA . PRO A 1 207 ? 12.100 -5.374 -15.721 1.00 81.31 207 PRO A CA 1
ATOM 1580 C C . PRO A 1 207 ? 11.541 -4.986 -14.347 1.00 81.31 207 PRO A C 1
ATOM 1582 O O . PRO A 1 207 ? 10.443 -5.409 -13.999 1.00 81.31 207 PRO A O 1
ATOM 1585 N N . ASP A 1 208 ? 12.269 -4.144 -13.610 1.00 80.19 208 ASP A N 1
ATOM 1586 C CA . ASP A 1 208 ? 11.918 -3.679 -12.268 1.00 80.19 208 ASP A CA 1
ATOM 1587 C C . ASP A 1 208 ? 12.139 -2.166 -12.118 1.00 80.19 208 ASP A C 1
ATOM 1589 O O . ASP A 1 208 ? 12.941 -1.555 -12.827 1.00 80.19 208 ASP A O 1
ATOM 1593 N N . THR A 1 209 ? 11.475 -1.538 -11.151 1.00 78.94 209 THR A N 1
ATOM 1594 C CA . THR A 1 209 ? 11.760 -0.142 -10.790 1.00 78.94 209 THR A CA 1
ATOM 1595 C C . THR A 1 209 ? 13.079 -0.054 -10.024 1.00 78.94 209 THR A C 1
ATOM 1597 O O . THR A 1 209 ? 13.231 -0.675 -8.971 1.00 78.94 209 THR A O 1
ATOM 1600 N N . GLY A 1 210 ? 14.019 0.762 -10.502 1.00 80.25 210 GLY A N 1
ATOM 1601 C CA . GLY A 1 210 ? 15.300 0.967 -9.832 1.00 80.25 210 GLY A CA 1
ATOM 1602 C C . GLY A 1 210 ? 16.290 1.787 -10.652 1.00 80.25 210 GLY A C 1
ATOM 1603 O O . GLY A 1 210 ? 15.959 2.285 -11.728 1.00 80.25 210 GLY A O 1
ATOM 1604 N N . ASP A 1 211 ? 17.503 1.913 -10.119 1.00 85.88 211 ASP A N 1
ATOM 1605 C CA . ASP A 1 211 ? 18.622 2.538 -10.817 1.00 85.88 211 ASP A CA 1
ATOM 1606 C C . ASP A 1 211 ? 19.250 1.530 -11.789 1.00 85.88 211 ASP A C 1
ATOM 1608 O O . ASP A 1 211 ? 19.555 0.397 -11.409 1.00 85.88 211 ASP A O 1
ATOM 1612 N N . TYR A 1 212 ? 19.461 1.957 -13.033 1.00 88.75 212 TYR A N 1
ATOM 1613 C CA . TYR A 1 212 ? 20.093 1.159 -14.082 1.00 88.75 212 TYR A CA 1
ATOM 1614 C C . TYR A 1 212 ? 21.372 1.836 -14.562 1.00 88.75 212 TYR A C 1
ATOM 1616 O O . TYR A 1 212 ? 21.414 3.052 -14.754 1.00 88.75 212 TYR A O 1
ATOM 1624 N N . GLU A 1 213 ? 22.400 1.029 -14.800 1.00 94.06 213 GLU A N 1
ATOM 1625 C CA . GLU A 1 213 ? 23.640 1.453 -15.441 1.00 94.06 213 GLU A CA 1
ATOM 1626 C C . GLU A 1 213 ? 23.689 0.882 -16.863 1.00 94.06 213 GLU A C 1
ATOM 1628 O O . GLU A 1 213 ? 23.484 -0.315 -17.068 1.00 94.06 213 GLU A O 1
ATOM 1633 N N . PHE A 1 214 ? 23.954 1.743 -17.850 1.00 92.94 214 PHE A N 1
ATOM 1634 C CA . PHE A 1 214 ? 24.173 1.338 -19.238 1.00 92.94 214 PHE A CA 1
ATOM 1635 C C . PHE A 1 214 ? 25.671 1.316 -19.519 1.00 92.94 214 PHE A C 1
ATOM 1637 O O . PHE A 1 214 ? 26.341 2.343 -19.416 1.00 92.94 214 PHE A O 1
ATOM 1644 N N . ILE A 1 215 ? 26.184 0.147 -19.894 1.00 93.56 215 ILE A N 1
ATOM 1645 C CA . ILE A 1 215 ? 27.593 -0.056 -20.228 1.00 93.56 215 ILE A CA 1
ATOM 1646 C C . ILE A 1 215 ? 27.695 -0.245 -21.737 1.00 93.56 215 ILE A C 1
ATOM 1648 O O . ILE A 1 215 ? 26.988 -1.071 -22.311 1.00 93.56 215 ILE A O 1
ATOM 1652 N N . LEU A 1 216 ? 28.580 0.524 -22.368 1.00 92.00 216 LEU A N 1
ATOM 1653 C CA . LEU A 1 216 ? 28.875 0.421 -23.790 1.00 92.00 216 LEU A CA 1
ATOM 1654 C C . LEU A 1 216 ? 30.335 0.003 -23.968 1.00 92.00 216 LEU A C 1
ATOM 1656 O O . LEU A 1 216 ? 31.244 0.730 -23.567 1.00 92.00 216 LEU A O 1
ATOM 1660 N N . GLU A 1 217 ? 30.552 -1.146 -24.602 1.00 91.94 217 GLU A N 1
ATOM 1661 C CA . GLU A 1 217 ? 31.874 -1.607 -25.016 1.00 91.94 217 GLU A CA 1
ATOM 1662 C C . GLU A 1 217 ? 31.989 -1.494 -26.538 1.00 91.94 217 GLU A C 1
ATOM 1664 O O . GLU A 1 217 ? 31.219 -2.099 -27.280 1.00 91.94 217 GLU A O 1
ATOM 1669 N N . THR A 1 218 ? 32.938 -0.687 -27.016 1.00 88.56 218 THR A N 1
ATOM 1670 C CA . THR A 1 218 ? 33.214 -0.536 -28.452 1.00 88.56 218 THR A CA 1
ATOM 1671 C C . THR A 1 218 ? 34.715 -0.618 -28.685 1.00 88.56 218 THR A C 1
ATOM 1673 O O . THR A 1 218 ? 35.496 -0.050 -27.919 1.00 88.56 218 THR A O 1
ATOM 1676 N N . LYS A 1 219 ? 35.134 -1.313 -29.749 1.00 82.56 219 LYS A N 1
ATOM 1677 C CA . LYS A 1 219 ? 36.549 -1.346 -30.160 1.00 82.56 219 LYS A CA 1
ATOM 1678 C C . LYS A 1 219 ? 36.975 -0.021 -30.808 1.00 82.56 219 LYS A C 1
ATOM 1680 O O . LYS A 1 219 ? 38.129 0.372 -30.680 1.00 82.56 219 LYS A O 1
ATOM 1685 N N . ASN A 1 220 ? 36.036 0.661 -31.468 1.00 72.50 220 ASN A N 1
ATOM 1686 C CA . ASN A 1 220 ? 36.218 1.935 -32.159 1.00 72.50 220 ASN A CA 1
ATOM 1687 C C . ASN A 1 220 ? 35.000 2.829 -31.858 1.00 72.50 220 ASN A C 1
ATOM 1689 O O . ASN A 1 220 ? 33.875 2.334 -31.939 1.00 72.50 220 ASN A O 1
ATOM 1693 N N . GLY A 1 221 ? 35.225 4.106 -31.524 1.00 61.50 221 GLY A N 1
ATOM 1694 C CA . GLY A 1 221 ? 34.184 5.088 -31.177 1.00 61.50 221 GLY A CA 1
ATOM 1695 C C . GLY A 1 221 ? 34.206 6.334 -32.049 1.00 61.50 221 GLY A C 1
ATOM 1696 O O . GLY A 1 221 ? 35.274 6.624 -32.641 1.00 61.50 221 GLY A O 1
#

pLDDT: mean 83.08, std 15.56, range [39.69, 98.06]

Radius of gyration: 47.12 Å; chains: 1; bounding box: 139×28×96 Å